Protein AF-A0A925DN51-F1 (afdb_monomer)

Structure (mmCIF, N/CA/C/O backbone):
data_AF-A0A925DN51-F1
#
_entry.id   AF-A0A925DN51-F1
#
loop_
_atom_site.group_PDB
_atom_site.id
_atom_site.type_symbol
_atom_site.label_atom_id
_atom_site.label_alt_id
_atom_site.label_comp_id
_atom_site.label_asym_id
_atom_site.label_entity_id
_atom_site.label_seq_id
_atom_site.pdbx_PDB_ins_code
_atom_site.Cartn_x
_atom_site.Cartn_y
_atom_site.Cartn_z
_atom_site.occupancy
_atom_site.B_iso_or_equiv
_atom_site.auth_seq_id
_atom_site.auth_comp_id
_atom_site.auth_asym_id
_atom_site.auth_atom_id
_atom_site.pdbx_PDB_model_num
ATOM 1 N N . MET A 1 1 ? 37.375 8.454 -38.623 1.00 50.06 1 MET A N 1
ATOM 2 C CA . MET A 1 1 ? 37.155 9.382 -37.483 1.00 50.06 1 MET A CA 1
ATOM 3 C C . MET A 1 1 ? 36.029 8.800 -36.626 1.00 50.06 1 MET A C 1
ATOM 5 O O . MET A 1 1 ? 35.072 8.313 -37.214 1.00 50.06 1 MET A O 1
ATOM 9 N N . LYS A 1 2 ? 36.146 8.724 -35.289 1.00 58.22 2 LYS A N 1
ATOM 10 C CA . LYS A 1 2 ? 35.188 7.958 -34.453 1.00 58.22 2 LYS A CA 1
ATOM 11 C C . LYS A 1 2 ? 33.840 8.681 -34.290 1.00 58.22 2 LYS A C 1
ATOM 13 O O . LYS A 1 2 ? 33.741 9.587 -33.466 1.00 58.22 2 LYS A O 1
ATOM 18 N N . PHE A 1 3 ? 32.810 8.237 -35.018 1.00 60.62 3 PHE A N 1
ATOM 19 C CA . PHE A 1 3 ? 31.430 8.753 -34.923 1.00 60.62 3 PHE A CA 1
ATOM 20 C C . PHE A 1 3 ? 30.855 8.703 -33.496 1.00 60.62 3 PHE A C 1
ATOM 22 O O . PHE A 1 3 ? 30.148 9.622 -33.089 1.00 60.62 3 PHE A O 1
ATOM 29 N N . GLU A 1 4 ? 31.233 7.693 -32.706 1.00 66.56 4 GLU A N 1
ATOM 30 C CA . GLU A 1 4 ? 30.879 7.542 -31.284 1.00 66.56 4 GLU A CA 1
ATOM 31 C C . GLU A 1 4 ? 31.119 8.833 -30.477 1.00 66.56 4 GLU A C 1
ATOM 33 O O . GLU A 1 4 ? 30.262 9.280 -29.716 1.00 66.56 4 GLU A O 1
ATOM 38 N N . LYS A 1 5 ? 32.277 9.479 -30.693 1.00 68.75 5 LYS A N 1
ATOM 39 C CA . LYS A 1 5 ? 32.679 10.700 -29.978 1.00 68.75 5 LYS A CA 1
ATOM 40 C C . LYS A 1 5 ? 31.914 11.949 -30.428 1.00 68.75 5 LYS A C 1
ATOM 42 O O . LYS A 1 5 ? 31.975 12.959 -29.736 1.00 68.75 5 LYS A O 1
ATOM 47 N N . LEU A 1 6 ? 31.212 11.889 -31.562 1.00 73.06 6 LEU A N 1
ATOM 48 C CA . LEU A 1 6 ? 30.415 12.990 -32.106 1.00 73.06 6 LEU A CA 1
ATOM 49 C C . LEU A 1 6 ? 28.938 12.889 -31.692 1.00 73.06 6 LEU A C 1
ATOM 51 O O . LEU A 1 6 ? 28.297 13.911 -31.461 1.00 73.06 6 LEU A O 1
ATOM 55 N N . TYR A 1 7 ? 28.404 11.673 -31.536 1.00 81.62 7 TYR A N 1
ATOM 56 C CA . TYR A 1 7 ? 27.005 11.474 -31.144 1.00 81.62 7 TYR A CA 1
ATOM 57 C C . TYR A 1 7 ? 26.751 11.762 -29.653 1.00 81.62 7 TYR A C 1
ATOM 59 O O . TYR A 1 7 ? 25.754 12.396 -29.318 1.00 81.62 7 TYR A O 1
ATOM 67 N N . ILE A 1 8 ? 27.677 11.396 -28.756 1.00 79.50 8 ILE A N 1
ATOM 68 C CA . ILE A 1 8 ? 27.565 11.662 -27.306 1.00 79.50 8 ILE A CA 1
ATOM 69 C C . ILE A 1 8 ? 27.294 13.153 -26.980 1.00 79.50 8 ILE A C 1
ATOM 71 O O . ILE A 1 8 ? 26.305 13.426 -26.292 1.00 79.50 8 ILE A O 1
ATOM 75 N N . PRO A 1 9 ? 28.085 14.138 -27.465 1.00 81.44 9 PRO A N 1
ATOM 76 C CA . PRO A 1 9 ? 27.790 15.551 -27.217 1.00 81.44 9 PRO A CA 1
ATOM 77 C C . PRO A 1 9 ? 26.510 16.029 -27.922 1.00 81.44 9 PRO A C 1
ATOM 79 O O . PRO A 1 9 ? 25.837 16.914 -27.398 1.00 81.44 9 PRO A O 1
ATOM 82 N N . ALA A 1 10 ? 26.125 15.430 -29.056 1.00 81.12 10 ALA A N 1
ATOM 83 C CA . ALA A 1 10 ? 24.879 15.770 -29.746 1.00 81.12 10 ALA A CA 1
ATOM 84 C C . ALA A 1 10 ? 23.630 15.361 -28.937 1.00 81.12 10 ALA A C 1
ATOM 86 O O . ALA A 1 10 ? 22.704 16.162 -28.814 1.00 81.12 10 ALA A O 1
ATOM 87 N N . ILE A 1 11 ? 23.619 14.171 -28.315 1.00 81.81 11 ILE A N 1
ATOM 88 C CA . ILE A 1 11 ? 22.548 13.763 -27.383 1.00 81.81 11 ILE A CA 1
ATOM 89 C C . ILE A 1 11 ? 22.498 14.715 -26.183 1.00 81.81 11 ILE A C 1
ATOM 91 O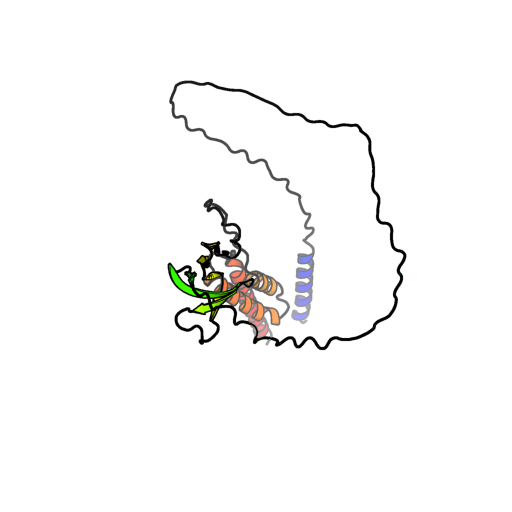 O . ILE A 1 11 ? 21.420 15.156 -25.787 1.00 81.81 11 ILE A O 1
ATOM 95 N N . LEU A 1 12 ? 23.658 15.040 -25.600 1.00 81.94 12 LEU A N 1
ATOM 96 C CA . LEU A 1 12 ? 23.739 15.909 -24.425 1.00 81.94 12 LEU A CA 1
ATOM 97 C C . LEU A 1 12 ? 23.179 17.311 -24.722 1.00 81.94 12 LEU A C 1
ATOM 99 O O . LEU A 1 12 ? 22.412 17.850 -23.925 1.00 81.94 12 LEU A O 1
ATOM 103 N N . PHE A 1 13 ? 23.501 17.865 -25.894 1.00 83.06 13 PHE A N 1
ATOM 104 C CA . PHE A 1 13 ? 22.971 19.144 -26.366 1.00 83.06 13 PHE A CA 1
ATOM 105 C C . PHE A 1 13 ? 21.459 19.085 -26.643 1.00 83.06 13 PHE A C 1
ATOM 107 O O . PHE A 1 13 ? 20.722 19.975 -26.217 1.00 83.06 13 PHE A O 1
ATOM 114 N N . LEU A 1 14 ? 20.973 18.007 -27.276 1.00 82.88 14 LEU A N 1
ATOM 115 C CA . LEU A 1 14 ? 19.541 17.774 -27.494 1.00 82.88 14 LEU A CA 1
ATOM 116 C C . LEU A 1 14 ? 18.776 17.758 -26.160 1.00 82.88 14 LEU A C 1
ATOM 118 O O . LEU A 1 14 ? 17.794 18.482 -26.002 1.00 82.88 14 LEU A O 1
ATOM 122 N N . MET A 1 15 ? 19.257 16.996 -25.174 1.00 78.44 15 MET A N 1
ATOM 123 C CA . MET A 1 15 ? 18.649 16.916 -23.842 1.00 78.44 15 MET A CA 1
ATOM 124 C C . MET A 1 15 ? 18.647 18.274 -23.128 1.00 78.44 15 MET A C 1
ATOM 126 O O . MET A 1 15 ? 17.623 18.674 -22.576 1.00 78.44 15 MET A O 1
ATOM 130 N N . LEU A 1 16 ? 19.748 19.030 -23.197 1.00 78.06 16 LEU A N 1
ATOM 131 C CA . LEU A 1 16 ? 19.834 20.368 -22.603 1.00 78.06 16 LEU A CA 1
ATOM 132 C C . LEU A 1 16 ? 18.846 21.364 -23.248 1.00 78.06 16 LEU A C 1
ATOM 134 O O . LEU A 1 16 ? 18.251 22.193 -22.552 1.00 78.06 16 LEU A O 1
ATOM 138 N N . SER A 1 17 ? 18.603 21.245 -24.559 1.00 72.81 17 SER A N 1
ATOM 139 C CA . SER A 1 17 ? 17.590 22.048 -25.257 1.00 72.81 17 SER A CA 1
ATOM 140 C C . SER A 1 17 ? 16.159 21.731 -24.793 1.00 72.81 17 SER A C 1
ATOM 142 O O . SER A 1 17 ? 15.363 22.649 -24.591 1.00 72.81 17 SER A O 1
ATOM 144 N N . LEU A 1 18 ? 15.845 20.458 -24.513 1.00 69.31 18 LEU A N 1
ATOM 145 C CA . LEU A 1 18 ? 14.524 20.037 -24.028 1.00 69.31 18 LEU A CA 1
ATOM 146 C C . LEU A 1 18 ? 14.222 20.568 -22.616 1.00 69.31 18 LEU A C 1
ATOM 148 O O . LEU A 1 18 ? 13.085 20.955 -22.341 1.00 69.31 18 LEU A O 1
ATOM 152 N N . LEU A 1 19 ? 15.232 20.675 -21.742 1.00 64.50 19 LEU A N 1
ATOM 153 C CA . LEU A 1 19 ? 15.080 21.301 -20.418 1.00 64.50 19 LEU A CA 1
ATOM 154 C C . LEU A 1 19 ? 14.713 22.796 -20.504 1.00 64.50 19 LEU A C 1
ATOM 156 O O . LEU A 1 19 ? 14.064 23.324 -19.601 1.00 64.50 19 LEU A O 1
ATOM 160 N N . SER A 1 20 ? 15.084 23.476 -21.591 1.00 70.50 20 SER A N 1
ATOM 161 C CA . SER A 1 20 ? 14.931 24.930 -21.739 1.00 70.50 20 SER A CA 1
ATOM 162 C C . SER A 1 20 ? 13.508 25.378 -22.117 1.00 70.50 20 SER A C 1
ATOM 164 O O . SER A 1 20 ? 13.196 26.564 -22.054 1.00 70.50 20 SER A O 1
ATOM 166 N N . CYS A 1 21 ? 12.607 24.452 -22.465 1.00 57.19 21 CYS A N 1
ATOM 167 C CA . CYS A 1 21 ? 11.258 24.763 -22.965 1.00 57.19 21 CYS A CA 1
ATOM 168 C C . CYS A 1 21 ? 10.206 25.054 -21.860 1.00 57.19 21 CYS A C 1
ATOM 170 O O . CYS A 1 21 ? 9.007 25.086 -22.126 1.00 57.19 21 CYS A O 1
ATOM 172 N N . SER A 1 22 ? 10.625 25.240 -20.599 1.00 66.81 22 SER A N 1
ATOM 173 C CA . SER A 1 22 ? 9.740 25.167 -19.418 1.00 66.81 22 SER A CA 1
ATOM 174 C C . SER A 1 22 ? 9.511 26.494 -18.673 1.00 66.81 22 SER A C 1
ATOM 176 O O . SER A 1 22 ? 9.548 26.538 -17.442 1.00 66.81 22 SER A O 1
ATOM 178 N N . THR A 1 23 ? 9.199 27.585 -19.379 1.00 61.72 23 THR A N 1
ATOM 179 C CA . THR A 1 23 ? 8.687 28.830 -18.763 1.00 61.72 23 THR A CA 1
ATOM 180 C C . THR A 1 23 ? 7.229 28.664 -18.304 1.00 61.72 23 THR A C 1
ATOM 182 O O . THR A 1 23 ? 6.291 29.224 -18.871 1.00 61.72 23 THR A O 1
ATOM 185 N N . PHE A 1 24 ? 7.019 27.858 -17.256 1.00 58.59 24 PHE A N 1
ATOM 186 C CA . PHE A 1 24 ? 5.697 27.451 -16.760 1.00 58.59 24 PHE A CA 1
ATOM 187 C C . PHE A 1 24 ? 4.941 28.603 -16.063 1.00 58.59 24 PHE A C 1
ATOM 189 O O . PHE A 1 24 ? 4.826 28.671 -14.837 1.00 58.59 24 PHE A O 1
ATOM 196 N N . GLN A 1 25 ? 4.410 29.539 -16.851 1.00 71.44 25 GLN A N 1
ATOM 197 C CA . GLN A 1 25 ? 3.664 30.689 -16.348 1.00 71.44 25 GLN A CA 1
ATOM 198 C C . GLN A 1 25 ? 2.305 30.247 -15.781 1.00 71.44 25 GLN A C 1
ATOM 200 O O . GLN A 1 25 ? 1.347 29.971 -16.507 1.00 71.44 25 GLN A O 1
ATOM 205 N N . LYS A 1 26 ? 2.229 30.187 -14.447 1.00 56.81 26 LYS A N 1
ATOM 206 C CA . LYS A 1 26 ? 1.080 29.717 -13.658 1.00 56.81 26 LYS A CA 1
ATOM 207 C C . LYS A 1 26 ? -0.173 30.583 -13.873 1.00 56.81 26 LYS A C 1
ATOM 209 O O . LYS A 1 26 ? -0.441 31.507 -13.106 1.00 56.81 26 LYS A O 1
ATOM 214 N N . ARG A 1 27 ? -0.975 30.266 -14.897 1.00 63.78 27 ARG A N 1
ATOM 215 C CA . ARG A 1 27 ? -2.285 30.900 -15.138 1.00 63.78 27 ARG A CA 1
ATOM 216 C C . ARG A 1 27 ? -3.228 30.629 -13.961 1.00 63.78 27 ARG A C 1
ATOM 218 O O . ARG A 1 27 ? -3.605 29.486 -13.710 1.00 63.78 27 ARG A O 1
ATOM 225 N N . ILE A 1 28 ? -3.624 31.687 -13.254 1.00 64.25 28 ILE A N 1
ATOM 226 C CA . ILE A 1 28 ? -4.602 31.615 -12.162 1.00 64.25 28 ILE A CA 1
ATOM 227 C C . ILE A 1 28 ? -6.007 31.579 -12.773 1.00 64.25 28 ILE A C 1
ATOM 229 O O . ILE A 1 28 ? -6.640 32.613 -12.982 1.00 64.25 28 ILE A O 1
ATOM 233 N N . TYR A 1 29 ? -6.495 30.377 -13.076 1.00 64.56 29 TYR A N 1
ATOM 234 C CA . TYR A 1 29 ? -7.883 30.178 -13.485 1.00 64.56 29 TYR A CA 1
ATOM 235 C C . TYR A 1 29 ? -8.816 30.456 -12.300 1.00 64.56 29 TYR A C 1
ATOM 237 O O . TYR A 1 29 ? -8.862 29.687 -11.339 1.00 64.56 29 TYR A O 1
ATOM 245 N N . ARG A 1 30 ? -9.576 31.555 -12.366 1.00 67.69 30 ARG A N 1
ATOM 246 C CA . ARG A 1 30 ? -10.738 31.758 -11.489 1.00 67.69 30 ARG A CA 1
ATOM 247 C C . ARG A 1 30 ? -11.841 30.788 -11.919 1.00 67.69 30 ARG A C 1
ATOM 249 O O . ARG A 1 30 ? -12.073 30.623 -13.115 1.00 67.69 30 ARG A O 1
ATOM 256 N N . GLY A 1 31 ? -12.495 30.137 -10.957 1.00 65.31 31 GLY A N 1
ATOM 257 C CA . GLY A 1 31 ? -13.551 29.162 -11.236 1.00 65.31 31 GLY A CA 1
ATOM 258 C C . GLY A 1 31 ? -14.718 29.793 -11.998 1.00 65.31 31 GLY A C 1
ATOM 259 O O . GLY A 1 31 ? -15.236 30.830 -11.586 1.00 65.31 31 GLY A O 1
ATOM 260 N N . GLY A 1 32 ? -15.115 29.178 -13.114 1.00 68.69 32 GLY A N 1
ATOM 261 C CA . GLY A 1 32 ? -16.277 29.612 -13.888 1.00 68.69 32 GLY A CA 1
ATOM 262 C C . GLY A 1 32 ? -17.589 29.309 -13.161 1.00 68.69 32 GLY A C 1
ATOM 263 O O . GLY A 1 32 ? -17.712 28.281 -12.496 1.00 68.69 32 GLY A O 1
ATOM 264 N N . TYR A 1 33 ? -18.577 30.192 -13.307 1.00 64.12 33 TYR A N 1
ATOM 265 C CA . TYR A 1 33 ? -19.922 29.985 -12.767 1.00 64.12 33 TYR A CA 1
ATOM 266 C C . TYR A 1 33 ? -20.610 28.793 -13.449 1.00 64.12 33 TYR A C 1
ATOM 268 O O . TYR A 1 33 ? -20.769 28.774 -14.670 1.00 64.12 33 TYR A O 1
ATOM 276 N N . TYR A 1 34 ? -21.070 27.818 -12.664 1.00 59.31 34 TYR A N 1
ATOM 277 C CA . TYR A 1 34 ? -21.862 26.696 -13.170 1.00 59.31 34 TYR A CA 1
ATOM 278 C C . TYR A 1 34 ? -23.311 27.147 -13.406 1.00 59.31 34 TYR A C 1
ATOM 280 O O . TYR A 1 34 ? -24.077 27.322 -12.459 1.00 59.31 34 TYR A O 1
ATOM 288 N N . ILE A 1 35 ? -23.706 27.313 -14.670 1.00 56.03 35 ILE A N 1
ATOM 289 C CA . ILE A 1 35 ? -25.109 27.547 -15.035 1.00 56.03 35 ILE A CA 1
ATOM 290 C C . ILE A 1 35 ? -25.829 26.194 -15.065 1.00 56.03 35 ILE A C 1
ATOM 292 O O . ILE A 1 35 ? -25.772 25.459 -16.052 1.00 56.03 35 ILE A O 1
ATOM 296 N N . SER A 1 36 ? -26.522 25.851 -13.979 1.00 53.12 36 SER A N 1
ATOM 297 C CA . SER A 1 36 ? -27.387 24.672 -13.927 1.00 53.12 36 SER A CA 1
ATOM 298 C C . SER A 1 36 ? -28.685 24.929 -14.704 1.00 53.12 36 SER A C 1
ATOM 300 O O . SER A 1 36 ? -29.650 25.499 -14.197 1.00 53.12 36 SER A O 1
ATOM 302 N N . ALA A 1 37 ? -28.714 24.494 -15.967 1.00 51.69 37 ALA A N 1
ATOM 303 C CA . ALA A 1 37 ? -29.885 24.582 -16.840 1.00 51.69 37 ALA A CA 1
ATOM 304 C C . ALA A 1 37 ? -31.029 23.670 -16.344 1.00 51.69 37 ALA A C 1
ATOM 306 O O . ALA A 1 37 ? -31.201 22.538 -16.799 1.00 51.69 37 ALA A O 1
ATOM 307 N N . ASN A 1 38 ? -31.807 24.166 -15.380 1.00 50.78 38 ASN A N 1
ATOM 308 C CA . ASN A 1 38 ? -32.888 23.442 -14.714 1.00 50.78 38 ASN A CA 1
ATOM 309 C C . ASN A 1 38 ? -34.090 23.225 -15.655 1.00 50.78 38 ASN A C 1
ATOM 311 O O . ASN A 1 38 ? -35.039 24.014 -15.682 1.00 50.78 38 ASN A O 1
ATOM 315 N N . LYS A 1 39 ? -34.042 22.137 -16.434 1.00 47.59 39 LYS A N 1
ATOM 316 C CA . LYS A 1 39 ? -35.144 21.662 -17.281 1.00 47.59 39 LYS A CA 1
ATOM 317 C C . LYS A 1 39 ? -36.294 21.125 -16.421 1.00 47.59 39 LYS A C 1
ATOM 319 O O . LYS A 1 39 ? -36.414 19.921 -16.200 1.00 47.59 39 LYS A O 1
ATOM 324 N N . LYS A 1 40 ? -37.165 22.023 -15.957 1.00 40.47 40 LYS A N 1
ATOM 325 C CA . LYS A 1 40 ? -38.423 21.653 -15.297 1.00 40.47 40 LYS A CA 1
ATOM 326 C C . LYS A 1 40 ? -39.334 20.919 -16.283 1.00 40.47 40 LYS A C 1
ATOM 328 O O . LYS A 1 40 ? -39.793 21.505 -17.259 1.00 40.47 40 LYS A O 1
ATOM 333 N N . THR A 1 41 ? -39.612 19.647 -16.008 1.00 43.34 41 THR A N 1
ATOM 334 C CA . THR A 1 41 ? -40.644 18.893 -16.734 1.00 43.34 41 THR A CA 1
ATOM 335 C C . THR A 1 41 ? -42.019 19.410 -16.320 1.00 43.34 41 THR A C 1
ATOM 337 O O . THR A 1 41 ? -42.285 19.594 -15.134 1.00 43.34 41 THR A O 1
ATOM 340 N N . THR A 1 42 ? -42.890 19.669 -17.296 1.00 39.03 42 THR A N 1
ATOM 341 C CA . THR A 1 42 ? -44.248 20.160 -17.034 1.00 39.03 42 THR A CA 1
ATOM 342 C C . THR A 1 42 ? -45.170 18.993 -16.699 1.00 39.03 42 THR A C 1
ATOM 344 O O . THR A 1 42 ? -45.604 18.274 -17.592 1.00 39.03 42 THR A O 1
ATOM 347 N N . THR A 1 43 ? -45.519 18.840 -15.424 1.00 36.41 43 THR A N 1
ATOM 348 C CA . THR A 1 43 ? -46.674 18.041 -14.990 1.00 36.41 43 THR A CA 1
ATOM 349 C C . THR A 1 43 ? -47.674 18.951 -14.294 1.00 36.41 43 THR A C 1
ATOM 351 O O . THR A 1 43 ? -47.396 19.498 -13.227 1.00 36.41 43 THR A O 1
ATOM 354 N N . VAL A 1 44 ? -48.835 19.138 -14.921 1.00 38.41 44 VAL A N 1
ATOM 355 C CA . VAL A 1 44 ? -49.912 19.987 -14.405 1.00 38.41 44 VAL A CA 1
ATOM 356 C C . VAL A 1 44 ? -50.586 19.318 -13.207 1.00 38.41 44 VAL A C 1
ATOM 358 O O . VAL A 1 44 ? -51.149 18.233 -13.317 1.00 38.41 44 VAL A O 1
ATOM 361 N N . SER A 1 45 ? -50.597 20.007 -12.070 1.00 37.00 45 SER A N 1
ATOM 362 C CA . SER A 1 45 ? -51.587 19.830 -11.003 1.00 37.00 45 SER A CA 1
ATOM 363 C C . SER A 1 45 ? -51.791 21.166 -10.286 1.00 37.00 45 SER A C 1
ATOM 365 O O . SER A 1 45 ? -50.959 22.070 -10.377 1.00 37.00 45 SER A O 1
ATOM 367 N N . ARG A 1 46 ? -52.973 21.342 -9.695 1.00 33.72 46 ARG A N 1
ATOM 368 C CA . ARG A 1 46 ? -53.592 22.648 -9.404 1.00 33.72 46 ARG A CA 1
ATOM 369 C C . ARG A 1 46 ? -53.821 22.805 -7.889 1.00 33.72 46 ARG A C 1
ATOM 371 O O . ARG A 1 46 ? -53.681 21.834 -7.162 1.00 33.72 46 ARG A O 1
ATOM 378 N N . VAL A 1 47 ? -54.287 23.993 -7.479 1.00 34.25 47 VAL A N 1
ATOM 379 C CA . VAL A 1 47 ? -54.889 24.332 -6.160 1.00 34.25 47 VAL A CA 1
ATOM 380 C C . VAL A 1 47 ? -53.935 24.895 -5.067 1.00 34.25 47 VAL A C 1
ATOM 382 O O . VAL A 1 47 ? -53.194 24.186 -4.405 1.00 34.25 47 VAL A O 1
ATOM 385 N N . THR A 1 48 ? -54.050 26.227 -4.902 1.00 34.53 48 THR A N 1
ATOM 386 C CA . THR A 1 48 ? -53.878 27.104 -3.705 1.00 34.53 48 THR A CA 1
ATOM 387 C C . THR A 1 48 ? -52.549 27.273 -2.928 1.00 34.53 48 THR A C 1
ATOM 389 O O . THR A 1 48 ? -52.056 26.382 -2.250 1.00 34.53 48 THR A O 1
ATOM 392 N N . LYS A 1 49 ? -52.099 28.543 -2.918 1.00 28.52 49 LYS A N 1
ATOM 393 C CA . LYS A 1 49 ? -51.398 29.297 -1.838 1.00 28.52 49 LYS A CA 1
ATOM 394 C C . LYS A 1 49 ? -52.396 29.678 -0.706 1.00 28.52 49 LYS A C 1
ATOM 396 O O . LYS A 1 49 ? -53.583 29.457 -0.951 1.00 28.52 49 LYS A O 1
ATOM 401 N N . PRO A 1 50 ? -52.033 30.351 0.422 1.00 41.25 50 PRO A N 1
ATOM 402 C CA . PRO A 1 50 ? -50.749 30.952 0.869 1.00 41.25 50 PRO A CA 1
ATOM 403 C C . PRO A 1 50 ? -50.214 30.266 2.162 1.00 41.25 50 PRO A C 1
ATOM 405 O O . PRO A 1 50 ? -50.549 29.106 2.355 1.00 41.25 50 PRO A O 1
ATOM 408 N N . ALA A 1 51 ? -49.359 30.797 3.056 1.00 31.09 51 ALA A N 1
ATOM 409 C CA . ALA A 1 51 ? -48.686 32.099 3.291 1.00 31.09 51 ALA A CA 1
ATOM 410 C C . ALA A 1 51 ? -47.380 31.841 4.117 1.00 31.09 51 ALA A C 1
ATOM 412 O O . ALA A 1 51 ? -47.136 30.688 4.460 1.00 31.09 51 ALA A O 1
ATOM 413 N N . ASP A 1 52 ? -46.496 32.766 4.524 1.00 31.23 52 ASP A N 1
ATOM 414 C CA . ASP A 1 52 ? -46.201 34.186 4.214 1.00 31.23 52 ASP A CA 1
ATOM 415 C C . ASP A 1 52 ? -44.680 34.428 4.551 1.00 31.23 52 ASP A C 1
ATOM 417 O O . ASP A 1 52 ? -44.026 33.528 5.070 1.00 31.23 52 ASP A O 1
ATOM 421 N N . LYS A 1 53 ? -43.955 35.458 4.069 1.00 30.06 53 LYS A N 1
ATOM 422 C CA . LYS A 1 53 ? -43.695 36.794 4.693 1.00 30.06 53 LYS A CA 1
ATOM 423 C C . LYS A 1 53 ? -43.078 36.698 6.122 1.00 30.06 53 LYS A C 1
ATOM 425 O O . LYS A 1 53 ? -43.689 36.102 6.993 1.00 30.06 53 LYS A O 1
ATOM 430 N N . LYS A 1 54 ? -41.916 37.298 6.456 1.00 27.92 54 LYS A N 1
ATOM 431 C CA . LYS A 1 54 ? -41.035 38.250 5.728 1.00 27.92 54 LYS A CA 1
ATOM 432 C C . LYS A 1 54 ? -39.610 38.369 6.355 1.00 27.92 54 LYS A C 1
ATOM 434 O O . LYS A 1 54 ? -39.394 37.931 7.473 1.00 27.92 54 LYS A O 1
ATOM 439 N N . SER A 1 55 ? -38.700 39.030 5.615 1.00 32.50 55 SER A N 1
ATOM 440 C CA . SER A 1 55 ? -37.565 39.935 5.999 1.00 32.50 55 SER A CA 1
ATOM 441 C C . SER A 1 55 ? -37.427 40.420 7.466 1.00 32.50 55 SER A C 1
ATOM 443 O O . SER A 1 55 ? -38.467 40.590 8.094 1.00 32.50 55 SER A O 1
ATOM 445 N N . LYS A 1 56 ? -36.286 40.898 8.018 1.00 30.39 56 LYS A N 1
ATOM 446 C CA . LYS A 1 56 ? -34.895 41.290 7.588 1.00 30.39 56 LYS A CA 1
ATOM 447 C C . LYS A 1 56 ? -34.070 41.513 8.912 1.00 30.39 56 LYS A C 1
ATOM 449 O O . LYS A 1 56 ? -34.718 41.706 9.932 1.00 30.39 56 LYS A O 1
ATOM 454 N N . GLU A 1 57 ? -32.747 41.306 9.066 1.00 30.52 57 GLU A N 1
ATOM 455 C CA . GLU A 1 57 ? -31.527 41.987 8.527 1.00 30.52 57 GLU A CA 1
ATOM 456 C C . GLU A 1 57 ? -31.110 43.290 9.276 1.00 30.52 57 GLU A C 1
ATOM 458 O O . GLU A 1 57 ? -31.987 44.037 9.688 1.00 30.52 57 GLU A O 1
ATOM 463 N N . VAL A 1 58 ? -29.786 43.574 9.343 1.00 29.83 58 VAL A N 1
ATOM 464 C CA . VAL A 1 58 ? -29.084 44.773 9.915 1.00 29.83 58 VAL A CA 1
ATOM 465 C C . VAL A 1 58 ? -29.035 44.801 11.470 1.00 29.83 58 VAL A C 1
ATOM 467 O O . VAL A 1 58 ? -30.060 44.534 12.082 1.00 29.83 58 VAL A O 1
ATOM 470 N N . LEU A 1 59 ? -27.945 45.016 12.245 1.00 31.16 59 LEU A N 1
ATOM 471 C CA . LEU A 1 59 ? -26.520 45.458 12.137 1.00 31.16 59 LEU A CA 1
ATOM 472 C C . LEU A 1 59 ? -26.247 46.815 12.855 1.00 31.16 59 LEU A C 1
ATOM 474 O O . LEU A 1 59 ? -27.136 47.653 12.924 1.00 31.16 59 LEU A O 1
ATOM 478 N N . GLU A 1 60 ? -25.009 46.987 13.352 1.00 35.03 60 GLU A N 1
ATOM 479 C CA . GLU A 1 60 ? -24.415 48.133 14.097 1.00 35.03 60 GLU A CA 1
ATOM 480 C C . GLU A 1 60 ? -24.862 48.264 15.578 1.00 35.03 60 GLU A C 1
ATOM 482 O O . GLU A 1 60 ? -26.042 48.125 15.875 1.00 35.03 60 GLU A O 1
ATOM 487 N N . THR A 1 61 ? -24.043 48.362 16.647 1.00 25.97 61 THR A N 1
ATOM 488 C CA . THR A 1 61 ? -22.661 48.816 17.000 1.00 25.97 61 THR A CA 1
ATOM 489 C C . THR A 1 61 ? -22.548 50.240 17.572 1.00 25.97 61 THR A C 1
ATOM 491 O O . THR A 1 61 ? -22.605 51.199 16.815 1.00 25.97 61 THR A O 1
ATOM 494 N N . GLY A 1 62 ? -22.213 50.358 18.874 1.00 26.00 62 GLY A N 1
ATOM 495 C CA . GLY A 1 62 ? -21.457 51.506 19.424 1.00 26.00 62 GLY A CA 1
ATOM 496 C C . GLY A 1 62 ? -21.944 52.170 20.734 1.00 26.00 62 GLY A C 1
ATOM 497 O O . GLY A 1 62 ? -22.770 53.062 20.656 1.00 26.00 62 GLY A O 1
ATOM 498 N N . PHE A 1 63 ? -21.311 51.814 21.875 1.00 27.30 63 PHE A N 1
ATOM 499 C CA . PHE A 1 63 ? -20.809 52.694 22.980 1.00 27.30 63 PHE A CA 1
ATOM 500 C C . PHE A 1 63 ? -21.777 53.635 23.772 1.00 27.30 63 PHE A C 1
ATOM 502 O O . PHE A 1 63 ? -22.685 54.210 23.195 1.00 27.30 63 PHE A O 1
ATOM 509 N N . THR A 1 64 ? -21.640 53.944 25.087 1.00 25.33 64 THR A N 1
ATOM 510 C CA . THR A 1 64 ? -20.821 53.501 26.275 1.00 25.33 64 THR A CA 1
ATOM 511 C C . THR A 1 64 ? -21.426 54.129 27.571 1.00 25.33 64 THR A C 1
ATOM 513 O O . THR A 1 64 ? -22.369 54.902 27.457 1.00 25.33 64 THR A O 1
ATOM 516 N N . GLU A 1 65 ? -20.973 53.937 28.826 1.00 29.27 65 GLU A N 1
ATOM 517 C CA . GLU A 1 65 ? -19.872 53.123 29.394 1.00 29.27 65 GLU A CA 1
ATOM 518 C C . GLU A 1 65 ? -20.388 51.833 30.083 1.00 29.27 65 GLU A C 1
ATOM 520 O O . GLU A 1 65 ? -20.524 50.848 29.367 1.00 29.27 65 GLU A O 1
ATOM 525 N N . ILE A 1 66 ? -20.705 51.697 31.382 1.00 30.44 66 ILE A N 1
ATOM 526 C CA . ILE A 1 66 ? -20.659 52.600 32.550 1.00 30.44 66 ILE A CA 1
ATOM 527 C C . ILE A 1 66 ? -19.917 51.907 33.710 1.00 30.44 66 ILE A C 1
ATOM 529 O O . ILE A 1 66 ? -20.219 50.763 34.032 1.00 30.44 66 ILE A O 1
ATOM 533 N N . VAL A 1 67 ? -18.965 52.632 34.315 1.00 30.08 67 VAL A N 1
ATOM 534 C CA . VAL A 1 67 ? -18.457 52.597 35.709 1.00 30.08 67 VAL A CA 1
ATOM 535 C C . VAL A 1 67 ? -18.509 51.215 36.409 1.00 30.08 67 VAL A C 1
ATOM 537 O O . VAL A 1 67 ? -19.568 50.773 36.837 1.00 30.08 67 VAL A O 1
ATOM 540 N N . LYS A 1 68 ? -17.408 50.440 36.499 1.00 26.61 68 LYS A N 1
ATOM 541 C CA . LYS A 1 68 ? -16.227 50.588 37.411 1.00 26.61 68 LYS A CA 1
ATOM 542 C C . LYS A 1 68 ? -16.596 50.508 38.913 1.00 26.61 68 LYS A C 1
ATOM 544 O O . LYS A 1 68 ? -17.614 51.037 39.320 1.00 26.61 68 LYS A O 1
ATOM 549 N N . ASN A 1 69 ? -15.828 49.942 39.853 1.00 30.23 69 ASN A N 1
ATOM 550 C CA . ASN A 1 69 ? -14.481 49.327 39.887 1.00 30.23 69 ASN A CA 1
ATOM 551 C C . ASN A 1 69 ? -14.625 47.864 40.441 1.00 30.23 69 ASN A C 1
ATOM 553 O O . ASN A 1 69 ? -15.674 47.281 40.203 1.00 30.23 69 ASN A O 1
ATOM 557 N N . LYS A 1 70 ? -13.724 47.153 41.155 1.00 26.06 70 LYS A N 1
ATOM 558 C CA . LYS A 1 70 ? -12.344 47.335 41.678 1.00 26.06 70 LYS A CA 1
ATOM 559 C C . LYS A 1 70 ? -11.712 45.946 41.964 1.00 26.06 70 LYS A C 1
ATOM 561 O O . LYS A 1 70 ? -12.443 44.980 42.149 1.00 26.06 70 LYS A O 1
ATOM 566 N N . THR A 1 71 ? -10.386 45.871 42.134 1.00 25.22 71 THR A N 1
ATOM 567 C CA . THR A 1 71 ? -9.634 44.658 42.546 1.00 25.22 71 THR A CA 1
ATOM 568 C C . THR A 1 71 ? -8.714 44.951 43.748 1.00 25.22 71 THR A C 1
ATOM 570 O O . THR A 1 71 ? -8.149 46.043 43.818 1.00 25.22 71 THR A O 1
ATOM 573 N N . SER A 1 72 ? -8.554 44.001 44.683 1.00 29.14 72 SER A N 1
ATOM 574 C CA . SER A 1 72 ? -7.450 43.877 45.677 1.00 29.14 72 SER A CA 1
ATOM 575 C C . SER A 1 72 ? -7.750 42.682 46.602 1.00 29.14 72 SER A C 1
ATOM 577 O O . SER A 1 72 ? -8.858 42.643 47.125 1.00 29.14 72 SER A O 1
ATOM 579 N N . ASN A 1 73 ? -6.925 41.640 46.746 1.00 28.27 73 ASN A N 1
ATOM 580 C CA . ASN A 1 73 ? -5.532 41.527 47.236 1.00 28.27 73 ASN A CA 1
ATOM 581 C C . ASN A 1 73 ? -5.426 41.231 48.750 1.00 28.27 73 ASN A C 1
ATOM 583 O O . ASN A 1 73 ? -6.231 41.686 49.556 1.00 28.27 73 ASN A O 1
ATOM 587 N N . PHE A 1 74 ? -4.411 40.430 49.079 1.00 29.50 74 PHE A N 1
ATOM 588 C CA . PHE A 1 74 ? -4.079 39.806 50.367 1.00 29.50 74 PHE A CA 1
ATOM 589 C C . PHE A 1 74 ? -3.309 40.754 51.316 1.00 29.50 74 PHE A C 1
ATOM 591 O O . PHE A 1 74 ? -2.546 41.587 50.825 1.00 29.50 74 PHE A O 1
ATOM 598 N N . PRO A 1 75 ? -3.446 40.600 52.647 1.00 32.12 75 PRO A N 1
ATOM 599 C CA . PRO A 1 75 ? -2.429 41.011 53.626 1.00 32.12 75 PRO A CA 1
ATOM 600 C C . PRO A 1 75 ? -1.965 39.840 54.524 1.00 32.12 75 PRO A C 1
ATOM 602 O O . PRO A 1 75 ? -2.659 38.828 54.629 1.00 32.12 75 PRO A O 1
ATOM 605 N N . GLU A 1 76 ? -0.814 39.971 55.201 1.00 28.61 76 GLU A N 1
ATOM 606 C CA . GLU A 1 76 ? -0.161 38.850 55.903 1.00 28.61 76 GLU A CA 1
ATOM 607 C C . GLU A 1 76 ? 0.229 39.091 57.384 1.00 28.61 76 GLU A C 1
ATOM 609 O O . GLU A 1 76 ? 0.657 40.179 57.754 1.00 28.61 76 GLU A O 1
ATOM 614 N N . GLN A 1 77 ? 0.170 37.995 58.162 1.00 34.12 77 GLN A N 1
ATOM 615 C CA . GLN A 1 77 ? 0.944 37.657 59.381 1.00 34.12 77 GLN A CA 1
ATOM 616 C C . GLN A 1 77 ? 0.782 38.439 60.716 1.00 34.12 77 GLN A C 1
ATOM 618 O O . GLN A 1 77 ? 0.172 39.499 60.795 1.00 34.12 77 GLN A O 1
ATOM 623 N N . VAL A 1 78 ? 1.434 37.859 61.753 1.00 30.81 78 VAL A N 1
ATOM 624 C CA . VAL A 1 78 ? 1.813 38.406 63.087 1.00 30.81 78 VAL A CA 1
ATOM 625 C C . VAL A 1 78 ? 0.706 38.345 64.177 1.00 30.81 78 VAL A C 1
ATOM 627 O O . VAL A 1 78 ? -0.429 38.703 63.901 1.00 30.81 78 VAL A O 1
ATOM 630 N N . PHE A 1 79 ? 0.900 37.892 65.439 1.00 25.50 79 PHE A N 1
ATOM 631 C CA . PHE A 1 79 ? 2.062 37.408 66.241 1.00 25.50 79 PHE A CA 1
ATOM 632 C C . PHE A 1 79 ? 1.681 36.124 67.053 1.00 25.50 79 PHE A C 1
ATOM 634 O O . PHE A 1 79 ? 0.504 35.796 67.181 1.00 25.50 79 PHE A O 1
ATOM 641 N N . ILE A 1 80 ? 2.659 35.418 67.646 1.00 40.03 80 ILE A N 1
ATOM 642 C CA . ILE A 1 80 ? 2.516 34.225 68.532 1.00 40.03 80 ILE A CA 1
ATOM 643 C C . ILE A 1 80 ? 2.835 34.578 70.012 1.00 40.03 80 ILE A C 1
ATOM 645 O O . ILE A 1 80 ? 3.551 35.547 70.259 1.00 40.03 80 ILE A O 1
ATOM 649 N N . PRO A 1 81 ? 2.422 33.773 71.012 1.00 41.94 81 PRO A N 1
ATOM 650 C CA . PRO A 1 81 ? 3.436 33.301 71.974 1.00 41.94 81 PRO A CA 1
ATOM 651 C C . PRO A 1 81 ? 3.345 31.798 72.321 1.00 41.94 81 PRO A C 1
ATOM 653 O O . PRO A 1 81 ? 2.271 31.202 72.338 1.00 41.94 81 PRO A O 1
ATOM 656 N N . VAL A 1 82 ? 4.495 31.189 72.637 1.00 41.22 82 VAL A N 1
ATOM 657 C CA . VAL A 1 82 ? 4.655 29.760 72.985 1.00 41.22 82 VAL A CA 1
ATOM 658 C C . VAL A 1 82 ? 5.205 29.627 74.403 1.00 41.22 82 VAL A C 1
ATOM 660 O O . VAL A 1 82 ? 6.290 30.143 74.666 1.00 41.22 82 VAL A O 1
ATOM 663 N N . HIS A 1 83 ? 4.555 28.855 75.284 1.00 36.84 83 HIS A N 1
ATOM 664 C CA . HIS A 1 83 ? 5.143 28.484 76.579 1.00 36.84 83 HIS A CA 1
ATOM 665 C C . HIS A 1 83 ? 4.860 27.040 77.031 1.00 36.84 83 HIS A C 1
ATOM 667 O O . HIS A 1 83 ? 3.715 26.633 77.162 1.00 36.84 83 HIS A O 1
ATOM 673 N N . LYS A 1 84 ? 5.972 26.357 77.356 1.00 30.73 84 LYS A N 1
ATOM 674 C CA . LYS A 1 84 ? 6.176 25.174 78.219 1.00 30.73 84 LYS A CA 1
ATOM 675 C C . LYS A 1 84 ? 5.347 23.900 77.982 1.00 30.73 84 LYS A C 1
ATOM 677 O O . LYS A 1 84 ? 4.134 23.860 78.123 1.00 30.73 84 LYS A O 1
ATOM 682 N N . ALA A 1 85 ? 6.084 22.805 77.791 1.00 43.31 85 ALA A N 1
ATOM 683 C CA . ALA A 1 85 ? 5.600 21.443 77.975 1.00 43.31 85 ALA A CA 1
ATOM 684 C C . ALA A 1 85 ? 5.753 20.993 79.440 1.00 43.31 85 ALA A C 1
ATOM 686 O O . ALA A 1 85 ? 6.745 21.333 80.089 1.00 43.31 85 ALA A O 1
ATOM 687 N N . SER A 1 86 ? 4.825 20.161 79.916 1.00 42.47 86 SER A N 1
ATOM 688 C CA . SER A 1 86 ? 4.983 19.348 81.127 1.00 42.47 86 SER A CA 1
ATOM 689 C C . SER A 1 86 ? 4.031 18.144 81.101 1.00 42.47 86 SER A C 1
ATOM 691 O O . SER A 1 86 ? 2.844 18.311 80.848 1.00 42.47 86 SER A O 1
ATOM 693 N N . GLU A 1 87 ? 4.582 16.971 81.423 1.00 46.00 87 GLU A N 1
ATOM 694 C CA . GLU A 1 87 ? 3.907 15.719 81.820 1.00 46.00 87 GLU A CA 1
ATOM 695 C C . GLU A 1 87 ? 3.079 14.935 80.778 1.00 46.00 87 GLU A C 1
ATOM 697 O O . GLU A 1 87 ? 2.020 15.343 80.307 1.00 46.00 87 GLU A O 1
ATOM 702 N N . LEU A 1 88 ? 3.534 13.702 80.505 1.00 51.88 88 LEU A N 1
ATOM 703 C CA . LEU A 1 88 ? 2.705 12.646 79.926 1.00 51.88 88 LEU A CA 1
ATOM 704 C C . LEU A 1 88 ? 1.964 11.902 81.050 1.00 51.88 88 LEU A C 1
ATOM 706 O O . LEU A 1 88 ? 2.614 11.187 81.818 1.00 51.88 88 LEU A O 1
ATOM 710 N N . PRO A 1 89 ? 0.623 11.883 81.080 1.00 44.19 89 PRO A N 1
ATOM 711 C CA . PRO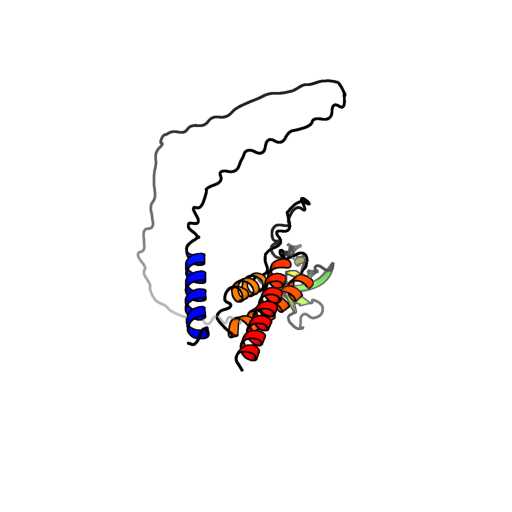 A 1 89 ? -0.076 10.736 81.628 1.00 44.19 89 PRO A CA 1
ATOM 712 C C . PRO A 1 89 ? 0.067 9.573 80.635 1.00 44.19 89 PRO A C 1
ATOM 714 O O . PRO A 1 89 ? -0.392 9.661 79.494 1.00 44.19 89 PRO A O 1
ATOM 717 N N . LEU A 1 90 ? 0.652 8.449 81.066 1.00 50.75 90 LEU A N 1
ATOM 718 C CA . LEU A 1 90 ? 0.666 7.187 80.307 1.00 50.75 90 LEU A CA 1
ATOM 719 C C . LEU A 1 90 ? -0.743 6.566 80.256 1.00 50.75 90 LEU A C 1
ATOM 721 O O . LEU A 1 90 ? -1.009 5.488 80.794 1.00 50.75 90 LEU A O 1
ATOM 725 N N . ARG A 1 91 ? -1.675 7.250 79.580 1.00 43.41 91 ARG A N 1
ATOM 726 C CA . ARG A 1 91 ? -2.990 6.711 79.246 1.00 43.41 91 ARG A CA 1
ATOM 727 C C . ARG A 1 91 ? -2.757 5.534 78.310 1.00 43.41 91 ARG A C 1
ATOM 729 O O . ARG A 1 91 ? -2.535 5.726 77.118 1.00 43.41 91 ARG A O 1
ATOM 736 N N . LYS A 1 92 ? -2.808 4.318 78.864 1.00 52.00 92 LYS A N 1
ATOM 737 C CA . LYS A 1 92 ? -2.746 3.056 78.119 1.00 52.00 92 LYS A CA 1
ATOM 738 C C . LYS A 1 92 ? -3.909 2.990 77.130 1.00 52.00 92 LYS A C 1
ATOM 740 O O . LYS A 1 92 ? -4.935 2.367 77.399 1.00 52.00 92 LYS A O 1
ATOM 745 N N . PHE A 1 93 ? -3.722 3.597 75.961 1.00 46.41 93 PHE A N 1
ATOM 746 C CA . PHE A 1 93 ? -4.420 3.207 74.753 1.00 46.41 93 PHE A CA 1
ATOM 747 C C . PHE A 1 93 ? -4.048 1.750 74.498 1.00 46.41 93 PHE A C 1
ATOM 749 O O . PHE A 1 93 ? -3.048 1.429 73.860 1.00 46.41 93 PHE A O 1
ATOM 756 N N . ARG A 1 94 ? -4.887 0.849 75.018 1.00 56.47 94 ARG A N 1
ATOM 757 C CA . ARG A 1 94 ? -5.116 -0.435 74.374 1.00 56.47 94 ARG A CA 1
ATOM 758 C C . ARG A 1 94 ? -5.571 -0.089 72.964 1.00 56.47 94 ARG A C 1
ATOM 760 O O . ARG A 1 94 ? -6.739 0.231 72.758 1.00 56.47 94 ARG A O 1
ATOM 767 N N . PHE A 1 95 ? -4.624 -0.086 72.030 1.00 50.41 95 PHE A N 1
ATOM 768 C CA . PHE A 1 95 ? -4.893 0.020 70.606 1.00 50.41 95 PHE A CA 1
ATOM 769 C C . PHE A 1 95 ? -5.569 -1.293 70.206 1.00 50.41 95 PHE A C 1
ATOM 771 O O . PHE A 1 95 ? -4.925 -2.245 69.770 1.00 50.41 95 PHE A O 1
ATOM 778 N N . GLY A 1 96 ? -6.862 -1.391 70.529 1.00 46.47 96 GLY A N 1
ATOM 779 C CA . GLY A 1 96 ? -7.670 -2.569 70.269 1.00 46.47 96 GLY A CA 1
ATOM 780 C C . GLY A 1 96 ? -7.593 -2.853 68.782 1.00 46.47 96 GLY A C 1
ATOM 781 O O . GLY A 1 96 ? -7.909 -1.958 67.997 1.00 46.47 96 GLY A O 1
ATOM 782 N N . LEU A 1 97 ? -7.107 -4.054 68.443 1.00 51.50 97 LEU A N 1
ATOM 783 C CA . LEU A 1 97 ? -6.816 -4.507 67.081 1.00 51.50 97 LEU A CA 1
ATOM 784 C C . LEU A 1 97 ? -7.830 -3.923 66.105 1.00 51.50 97 LEU A C 1
ATOM 786 O O . LEU A 1 97 ? -9.025 -4.207 66.218 1.00 51.50 97 LEU A O 1
ATOM 790 N N . GLN A 1 98 ? -7.330 -3.041 65.232 1.00 46.19 98 GLN A N 1
ATOM 791 C CA . GLN A 1 98 ? -8.133 -2.116 64.441 1.00 46.19 98 GLN A CA 1
ATOM 792 C C . GLN A 1 98 ? -9.274 -2.880 63.778 1.00 46.19 98 GLN A C 1
ATOM 794 O O . GLN A 1 98 ? -9.033 -3.733 62.925 1.00 46.19 98 GLN A O 1
ATOM 799 N N . LYS A 1 99 ? -10.498 -2.616 64.258 1.00 46.62 99 LYS A N 1
ATOM 800 C CA . LYS A 1 99 ? -11.692 -3.423 63.987 1.00 46.62 99 LYS A CA 1
ATOM 801 C C . LYS A 1 99 ? -11.786 -3.694 62.491 1.00 46.62 99 LYS A C 1
ATOM 803 O O . LYS A 1 99 ? -12.069 -2.762 61.738 1.00 46.62 99 LYS A O 1
ATOM 808 N N . GLN A 1 100 ? -11.546 -4.951 62.099 1.00 49.56 100 GLN A N 1
ATOM 809 C CA . GLN A 1 100 ? -11.639 -5.396 60.709 1.00 49.56 100 GLN A CA 1
ATOM 810 C C . GLN A 1 100 ? -12.950 -4.863 60.137 1.00 49.56 100 GLN A C 1
ATOM 812 O O . GLN A 1 100 ? -14.022 -5.110 60.702 1.00 49.56 100 GLN A O 1
ATOM 817 N N . VAL A 1 101 ? -12.845 -4.032 59.096 1.00 55.12 101 VAL A N 1
ATOM 818 C CA . VAL A 1 101 ? -13.996 -3.321 58.536 1.00 55.12 101 VAL A CA 1
ATOM 819 C C . VAL A 1 101 ? -14.915 -4.383 57.966 1.00 55.12 101 VAL A C 1
ATOM 821 O O . VAL A 1 101 ? -14.576 -4.981 56.947 1.00 55.12 101 VAL A O 1
ATOM 824 N N . ALA A 1 102 ? -16.025 -4.631 58.672 1.00 57.94 102 ALA A N 1
ATOM 825 C CA . ALA A 1 102 ? -16.892 -5.783 58.454 1.00 57.94 102 ALA A CA 1
ATOM 826 C C . ALA A 1 102 ? -17.106 -6.009 56.956 1.00 57.94 102 ALA A C 1
ATOM 828 O O . ALA A 1 102 ? -17.536 -5.082 56.263 1.00 57.94 102 ALA A O 1
ATOM 829 N N . ASP A 1 103 ? -16.764 -7.209 56.472 1.00 58.91 103 ASP A N 1
ATOM 830 C CA . ASP A 1 103 ? -16.758 -7.554 55.049 1.00 58.91 103 ASP A CA 1
ATOM 831 C C . ASP A 1 103 ? -18.181 -7.607 54.497 1.00 58.91 103 ASP A C 1
ATOM 833 O O . ASP A 1 103 ? -18.799 -8.649 54.293 1.00 58.91 103 ASP A O 1
ATOM 837 N N . SER A 1 104 ? -18.717 -6.412 54.276 1.00 73.94 104 SER A N 1
ATOM 838 C CA . SER A 1 104 ? -20.075 -6.148 53.850 1.00 73.94 104 SER A CA 1
ATOM 839 C C . SER A 1 104 ? -20.205 -6.375 52.347 1.00 73.94 104 SER A C 1
ATOM 841 O O . SER A 1 104 ? -20.555 -5.469 51.595 1.00 73.94 104 SER A O 1
ATOM 843 N N . CYS A 1 105 ? -19.957 -7.615 51.937 1.00 84.06 105 CYS A N 1
ATOM 844 C CA . CYS A 1 105 ? -20.261 -8.106 50.606 1.00 84.06 105 CYS A CA 1
ATOM 845 C C . CYS A 1 105 ? -21.757 -7.931 50.285 1.00 84.06 105 CYS A C 1
ATOM 847 O O . CYS A 1 105 ? -22.597 -7.815 51.194 1.00 84.06 105 CYS A O 1
ATOM 849 N N . GLY A 1 106 ? -22.077 -7.885 48.992 1.00 86.44 106 GLY A N 1
ATOM 850 C CA . GLY A 1 106 ? -23.422 -7.590 48.490 1.00 86.44 106 GLY A CA 1
ATOM 851 C C . GLY A 1 106 ? -23.492 -6.410 47.519 1.00 86.44 106 GLY A C 1
ATOM 852 O O . GLY A 1 106 ? -24.592 -5.924 47.259 1.00 86.44 106 GLY A O 1
ATOM 853 N N . ASP A 1 107 ? -22.358 -5.952 46.985 1.00 93.81 107 ASP A N 1
ATOM 854 C CA . ASP A 1 107 ? -22.355 -5.176 45.746 1.00 93.81 107 ASP A CA 1
ATOM 855 C C . ASP A 1 107 ? -22.611 -6.139 44.574 1.00 93.81 107 ASP A C 1
ATOM 857 O O . ASP A 1 107 ? -22.180 -7.293 44.607 1.00 93.81 107 ASP A O 1
ATOM 861 N N . ILE A 1 108 ? -23.304 -5.685 43.532 1.00 94.81 108 ILE A N 1
ATOM 862 C CA . ILE A 1 108 ? -23.564 -6.478 42.322 1.00 94.81 108 ILE A CA 1
ATOM 863 C C . ILE A 1 108 ? -22.908 -5.773 41.138 1.00 94.81 108 ILE A C 1
ATOM 865 O O . ILE A 1 108 ? -23.295 -4.661 40.773 1.00 94.81 108 ILE A O 1
ATOM 869 N N . ILE A 1 109 ? -21.908 -6.424 40.547 1.00 95.19 109 ILE A N 1
ATOM 870 C CA . ILE A 1 109 ? -21.238 -5.986 39.324 1.00 95.19 109 ILE A CA 1
ATOM 871 C C . ILE A 1 109 ? -21.968 -6.643 38.152 1.00 95.19 109 ILE A C 1
ATOM 873 O O . ILE A 1 109 ? -21.960 -7.864 38.033 1.00 95.19 109 ILE A O 1
ATOM 877 N N . ILE A 1 110 ? -22.601 -5.845 37.296 1.00 95.19 110 ILE A N 1
ATOM 878 C CA . ILE A 1 110 ? -23.278 -6.316 36.083 1.00 95.19 110 ILE A CA 1
ATOM 879 C C . ILE A 1 110 ? -22.344 -6.067 34.900 1.00 95.19 110 ILE A C 1
ATOM 881 O O . ILE A 1 110 ? -21.930 -4.927 34.658 1.00 95.19 110 ILE A O 1
ATOM 885 N N . MET A 1 111 ? -21.994 -7.122 34.171 1.00 94.50 111 MET A N 1
ATOM 886 C CA . MET A 1 111 ? -21.107 -7.072 33.008 1.00 94.50 111 MET A CA 1
ATOM 887 C C . MET A 1 111 ? -21.865 -6.780 31.702 1.00 94.50 111 MET A C 1
ATOM 889 O O . MET A 1 111 ? -23.091 -6.826 31.643 1.00 94.50 111 MET A O 1
ATOM 893 N N . GLN A 1 112 ? -21.138 -6.426 30.636 1.00 92.19 112 GLN A N 1
ATOM 894 C CA . GLN A 1 112 ? -21.730 -6.068 29.333 1.00 92.19 112 GLN A CA 1
ATOM 895 C C . GLN A 1 112 ? -22.320 -7.255 28.555 1.00 92.19 112 GLN A C 1
ATOM 897 O O . GLN A 1 112 ? -23.021 -7.035 27.571 1.00 92.19 112 GLN A O 1
ATOM 902 N N . ASP A 1 113 ? -22.058 -8.488 28.986 1.00 91.25 113 ASP A N 1
ATOM 903 C CA . ASP A 1 113 ? -22.731 -9.705 28.517 1.00 91.25 113 ASP A CA 1
ATOM 904 C C . ASP A 1 113 ? -24.033 -10.009 29.287 1.00 91.25 113 ASP A C 1
ATOM 906 O O . ASP A 1 113 ? -24.763 -10.927 28.918 1.00 91.25 113 ASP A O 1
ATOM 910 N N . GLY A 1 114 ? -24.343 -9.232 30.331 1.00 90.12 114 GLY A N 1
ATOM 911 C CA . GLY A 1 114 ? -25.489 -9.441 31.214 1.00 90.12 114 GLY A CA 1
ATOM 912 C C . GLY A 1 114 ? -25.223 -10.376 32.398 1.00 90.12 114 GLY A C 1
ATOM 913 O O . GLY A 1 114 ? -26.153 -10.641 33.156 1.00 90.12 114 GLY A O 1
ATOM 914 N N . SER A 1 115 ? -23.992 -10.865 32.594 1.00 93.12 115 SER A N 1
ATOM 915 C CA . SER A 1 115 ? -23.648 -11.655 33.781 1.00 93.12 115 SER A CA 1
ATOM 916 C C . SER A 1 115 ? -23.592 -10.779 35.042 1.00 93.12 115 SER A C 1
ATOM 918 O O . SER A 1 115 ? -23.122 -9.638 35.011 1.00 93.12 115 SER A O 1
ATOM 920 N N . GLU A 1 116 ? -24.092 -11.308 36.163 1.00 94.25 116 GLU A N 1
ATOM 921 C CA . GLU A 1 116 ? -24.086 -10.632 37.464 1.00 94.25 116 GLU A CA 1
ATOM 922 C C . GLU A 1 116 ? -23.093 -11.309 38.417 1.00 94.25 116 GLU A C 1
ATOM 924 O O . GLU A 1 116 ? -23.181 -12.507 38.682 1.00 94.25 116 GLU A O 1
ATOM 929 N N . ILE A 1 117 ? -22.157 -10.531 38.966 1.00 93.50 117 ILE A N 1
ATOM 930 C CA . ILE A 1 117 ? -21.148 -10.991 39.924 1.00 93.50 117 ILE A CA 1
ATOM 931 C C . ILE A 1 117 ? -21.396 -10.294 41.261 1.00 93.50 117 ILE A C 1
ATOM 933 O O . ILE A 1 117 ? -21.182 -9.087 41.398 1.00 93.50 117 ILE A O 1
ATOM 937 N N . THR A 1 118 ? -21.833 -11.051 42.270 1.00 94.19 118 THR A N 1
ATOM 938 C CA . THR A 1 118 ? -21.938 -10.541 43.644 1.00 94.19 118 THR A CA 1
ATOM 939 C C . THR A 1 118 ? -20.544 -10.465 44.267 1.00 94.19 118 THR A C 1
ATOM 941 O O . THR A 1 118 ? -19.833 -11.469 44.362 1.00 94.19 118 THR A O 1
ATOM 944 N N . ALA A 1 119 ? -20.138 -9.270 44.686 1.00 93.75 119 ALA A N 1
ATOM 945 C CA . ALA A 1 119 ? -18.781 -8.972 45.122 1.00 93.75 119 ALA A CA 1
ATOM 946 C C . ALA A 1 119 ? -18.739 -7.987 46.306 1.00 93.75 119 ALA A C 1
ATOM 948 O O . ALA A 1 119 ? -19.752 -7.427 46.739 1.00 93.75 119 ALA A O 1
ATOM 949 N N . LYS A 1 120 ? -17.525 -7.779 46.819 1.00 93.06 120 LYS A N 1
ATOM 950 C CA . LYS A 1 120 ? -17.117 -6.580 47.550 1.00 93.06 120 LYS A CA 1
ATOM 951 C C . LYS A 1 120 ? -16.170 -5.806 46.639 1.00 93.06 120 LYS A C 1
ATOM 953 O O . LYS A 1 120 ? -15.088 -6.305 46.309 1.00 93.06 120 LYS A O 1
ATOM 958 N N . VAL A 1 121 ? -16.568 -4.608 46.220 1.00 93.12 121 VAL A N 1
ATOM 959 C CA . VAL A 1 121 ? -15.680 -3.714 45.460 1.00 93.12 121 VAL A CA 1
ATOM 960 C C . VAL A 1 121 ? -14.661 -3.104 46.425 1.00 93.12 121 VAL A C 1
ATOM 962 O O . VAL A 1 121 ? -15.022 -2.671 47.518 1.00 93.12 121 VAL A O 1
ATOM 965 N N . LEU A 1 122 ? -13.378 -3.104 46.050 1.00 92.00 122 LEU A N 1
ATOM 966 C CA . LEU A 1 122 ? -12.303 -2.509 46.855 1.00 92.00 122 LEU A CA 1
ATOM 967 C C . LEU A 1 122 ? -11.823 -1.180 46.269 1.00 92.00 122 LEU A C 1
ATOM 969 O O . LEU A 1 122 ? -11.610 -0.229 47.013 1.00 92.00 122 LEU A O 1
ATOM 973 N N . GLU A 1 123 ? -11.668 -1.108 44.945 1.00 90.88 123 GLU A N 1
ATOM 974 C CA . GLU A 1 123 ? -11.184 0.089 44.256 1.00 90.88 123 GLU A CA 1
ATOM 975 C C . GLU A 1 123 ? -11.812 0.221 42.863 1.00 90.88 123 GLU A C 1
ATOM 977 O O . GLU A 1 123 ? -11.974 -0.761 42.134 1.00 90.88 123 GLU A O 1
ATOM 982 N N . VAL A 1 124 ? -12.127 1.457 42.474 1.00 92.88 124 VAL A N 1
ATOM 983 C CA . VAL A 1 124 ? -12.638 1.818 41.148 1.00 92.88 124 VAL A CA 1
ATOM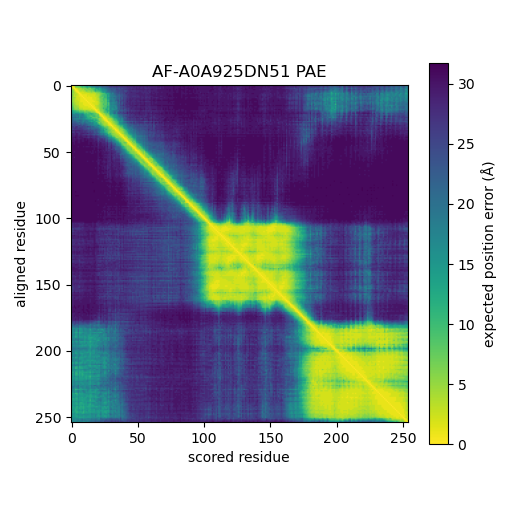 984 C C . VAL A 1 124 ? -11.650 2.793 40.505 1.00 92.88 124 VAL A C 1
ATOM 986 O O . VAL A 1 124 ? -11.812 4.010 40.564 1.00 92.88 124 VAL A O 1
ATOM 989 N N . GLY A 1 125 ? -10.595 2.242 39.901 1.00 90.69 125 GLY A N 1
ATOM 990 C CA . GLY A 1 125 ? -9.549 3.003 39.215 1.00 90.69 125 GLY A CA 1
ATOM 991 C C . GLY A 1 125 ? -10.033 3.653 37.912 1.00 90.69 125 GLY A C 1
ATOM 992 O O . GLY A 1 125 ? -11.217 3.626 37.572 1.00 90.69 125 GLY A O 1
ATOM 993 N N . THR A 1 126 ? -9.118 4.238 37.136 1.00 88.00 126 THR A N 1
ATOM 994 C CA . THR A 1 126 ? -9.460 4.925 35.872 1.00 88.00 126 THR A CA 1
ATOM 995 C C . THR A 1 126 ? -10.018 3.967 34.819 1.00 88.00 126 THR A C 1
ATOM 997 O O . THR A 1 126 ? -11.114 4.196 34.311 1.00 88.00 126 THR A O 1
ATOM 1000 N N . ASN A 1 127 ? -9.303 2.869 34.550 1.00 91.06 127 ASN A N 1
ATOM 1001 C CA . ASN A 1 127 ? -9.632 1.890 33.504 1.00 91.06 127 ASN A CA 1
ATOM 1002 C C . ASN A 1 127 ? -10.106 0.531 34.051 1.00 91.06 127 ASN A C 1
ATOM 1004 O O . ASN A 1 127 ? -10.697 -0.257 33.311 1.00 91.06 127 ASN A O 1
ATOM 1008 N N . THR A 1 128 ? -9.852 0.239 35.328 1.00 94.12 128 THR A N 1
ATOM 1009 C CA . THR A 1 128 ? -10.062 -1.070 35.971 1.00 94.12 128 THR A CA 1
ATOM 1010 C C . THR A 1 128 ? -10.817 -0.944 37.289 1.00 94.12 128 THR A C 1
ATOM 1012 O O . THR A 1 128 ? -10.717 0.069 37.976 1.00 94.12 128 THR A O 1
ATOM 1015 N N . ILE A 1 129 ? -11.547 -1.995 37.650 1.00 94.56 129 ILE A N 1
ATOM 1016 C CA . ILE A 1 129 ? -12.227 -2.177 38.935 1.00 94.56 129 ILE A CA 1
ATOM 1017 C C . ILE A 1 129 ? -11.594 -3.385 39.627 1.00 94.56 129 ILE A C 1
ATOM 1019 O O . ILE A 1 129 ? -11.449 -4.439 39.002 1.00 94.56 129 ILE A O 1
ATOM 1023 N N . SER A 1 130 ? -11.239 -3.228 40.900 1.00 94.62 130 SER A N 1
ATOM 1024 C CA . SER A 1 130 ? -10.613 -4.248 41.746 1.00 94.62 130 SER A CA 1
ATOM 1025 C C . SER A 1 130 ? -11.626 -4.735 42.785 1.00 94.62 130 SER A C 1
ATOM 1027 O O . SER A 1 130 ? -12.136 -3.937 43.577 1.00 94.62 130 SER A O 1
ATOM 1029 N N . TYR A 1 131 ? -11.938 -6.032 42.794 1.00 93.69 131 TYR A N 1
ATOM 1030 C CA . TYR A 1 131 ? -12.978 -6.612 43.649 1.00 93.69 131 TYR A CA 1
ATOM 1031 C C . TYR A 1 131 ? -12.645 -8.032 44.123 1.00 93.69 131 TYR A C 1
ATOM 1033 O O . TYR A 1 131 ? -11.789 -8.722 43.567 1.00 93.69 131 TYR A O 1
ATOM 1041 N N . LYS A 1 132 ? -13.368 -8.480 45.152 1.00 93.31 132 LYS A N 1
ATOM 1042 C CA . LYS A 1 132 ? -13.375 -9.872 45.619 1.00 93.31 132 LYS A CA 1
ATOM 1043 C C . LYS A 1 132 ? -14.785 -10.462 45.487 1.00 93.31 132 LYS A C 1
ATOM 1045 O O . LYS A 1 132 ? -15.722 -9.811 45.955 1.00 93.31 132 LYS A O 1
ATOM 1050 N N . PRO A 1 133 ? -14.977 -11.642 44.867 1.00 92.69 133 PRO A N 1
ATOM 1051 C CA . PRO A 1 133 ? -16.277 -12.317 44.837 1.00 92.69 133 PRO A CA 1
ATOM 1052 C C . PRO A 1 133 ? -16.801 -12.616 46.246 1.00 92.69 133 PRO A C 1
ATOM 1054 O O . PRO A 1 133 ? -16.017 -12.942 47.136 1.00 92.69 133 PRO A O 1
ATOM 1057 N N . CYS A 1 134 ? -18.121 -12.572 46.453 1.00 90.88 134 CYS A N 1
ATOM 1058 C CA . CYS A 1 134 ? -18.703 -12.925 47.756 1.00 90.88 134 CYS A CA 1
ATOM 1059 C C . CYS A 1 134 ? -18.582 -14.413 48.100 1.00 90.88 134 CYS A C 1
ATOM 1061 O O . CYS A 1 134 ? -18.614 -14.753 49.279 1.00 90.88 134 CYS A O 1
ATOM 1063 N N . ASN A 1 135 ? -18.413 -15.277 47.096 1.00 88.44 135 ASN A N 1
ATOM 1064 C CA . ASN A 1 135 ? -18.183 -16.709 47.289 1.00 88.44 135 ASN A CA 1
ATOM 1065 C C . ASN A 1 135 ? -16.863 -16.965 48.041 1.00 88.44 135 ASN A C 1
ATOM 1067 O O . ASN A 1 135 ? -16.811 -17.816 48.922 1.00 88.44 135 ASN A O 1
ATOM 1071 N N . ASP A 1 136 ? -15.825 -16.176 47.736 1.00 86.31 136 ASP A N 1
ATOM 1072 C CA . ASP A 1 136 ? -14.446 -16.391 48.181 1.00 86.31 136 ASP A CA 1
ATOM 1073 C C . ASP A 1 136 ? -13.808 -15.079 48.663 1.00 86.31 136 ASP A C 1
ATOM 1075 O O . ASP A 1 136 ? -12.851 -14.563 48.083 1.00 86.31 136 ASP A O 1
ATOM 1079 N N . LEU A 1 137 ? -14.308 -14.530 49.775 1.00 83.88 137 LEU A N 1
ATOM 1080 C CA . LEU A 1 137 ? -13.753 -13.312 50.389 1.00 83.88 137 LEU A CA 1
ATOM 1081 C C . LEU A 1 137 ? -12.265 -13.444 50.768 1.00 83.88 137 LEU A C 1
ATOM 1083 O O . LEU A 1 137 ? -11.518 -12.465 50.722 1.00 83.88 137 LEU A O 1
ATOM 1087 N N . ASN A 1 138 ? -11.802 -14.657 51.079 1.00 86.56 138 ASN A N 1
ATOM 1088 C CA . ASN A 1 138 ? -10.389 -14.958 51.340 1.00 86.56 138 ASN A CA 1
ATOM 1089 C C . ASN A 1 138 ? -9.575 -15.243 50.062 1.00 86.56 138 ASN A C 1
ATOM 1091 O O . ASN A 1 138 ? -8.360 -15.398 50.139 1.00 86.56 138 ASN A O 1
ATOM 1095 N N . GLY A 1 139 ? -10.222 -15.275 48.895 1.00 84.12 139 GLY A N 1
ATOM 1096 C CA . GLY A 1 139 ? -9.610 -15.548 47.599 1.00 84.12 139 GLY A CA 1
ATOM 1097 C C . GLY A 1 139 ? -8.736 -14.410 47.044 1.00 84.12 139 GLY A C 1
ATOM 1098 O O . GLY A 1 139 ? -8.541 -13.373 47.700 1.00 84.12 139 GLY A O 1
ATOM 1099 N N . PRO A 1 140 ? -8.192 -14.598 45.825 1.00 90.31 140 PRO A N 1
ATOM 1100 C CA . PRO A 1 140 ? -7.356 -13.610 45.149 1.00 90.31 140 PRO A CA 1
ATOM 1101 C C . PRO A 1 140 ? -8.136 -12.335 44.797 1.00 90.31 140 PRO A C 1
ATOM 1103 O O . PRO A 1 140 ? -9.361 -12.334 44.675 1.00 90.31 140 PRO A O 1
ATOM 1106 N N . LEU A 1 141 ? -7.408 -11.232 44.612 1.00 92.12 141 LEU A N 1
ATOM 1107 C CA . LEU A 1 141 ? -7.977 -9.988 44.099 1.00 92.12 141 LEU A CA 1
ATOM 1108 C C . LEU A 1 141 ? -8.238 -10.123 42.594 1.00 92.12 141 LEU A C 1
ATOM 1110 O O . LEU A 1 141 ? -7.308 -10.392 41.835 1.00 92.12 141 LEU A O 1
ATOM 1114 N N . ILE A 1 142 ? -9.479 -9.903 42.160 1.00 93.12 142 ILE A N 1
ATOM 1115 C CA . ILE A 1 142 ? -9.841 -9.905 40.741 1.00 93.12 142 ILE A CA 1
ATOM 1116 C C . ILE A 1 142 ? -9.864 -8.464 40.233 1.00 93.12 142 ILE A C 1
ATOM 1118 O O . ILE A 1 142 ? -10.432 -7.573 40.865 1.00 93.12 142 ILE A O 1
ATOM 1122 N N . MET A 1 143 ? -9.253 -8.240 39.071 1.00 93.50 143 MET A N 1
ATOM 1123 C CA . MET A 1 143 ? -9.303 -6.968 38.355 1.00 93.50 143 MET A CA 1
ATOM 1124 C C . MET A 1 143 ? -10.068 -7.153 37.044 1.00 93.50 143 MET A C 1
ATOM 1126 O O . MET A 1 143 ? -9.831 -8.102 36.301 1.00 93.50 143 MET A O 1
ATOM 1130 N N . THR A 1 144 ? -10.997 -6.252 36.735 1.00 93.19 144 THR A N 1
ATOM 1131 C CA . THR A 1 144 ? -11.756 -6.265 35.473 1.00 93.19 144 THR A CA 1
ATOM 1132 C C . THR A 1 144 ? -11.793 -4.864 34.875 1.00 93.19 144 THR A C 1
ATOM 1134 O O . THR A 1 144 ? -11.950 -3.875 35.588 1.00 93.19 144 THR A O 1
ATOM 1137 N N . GLY A 1 145 ? -11.621 -4.752 33.557 1.00 93.56 145 GLY A N 1
ATOM 1138 C CA . GLY A 1 145 ? -11.679 -3.463 32.868 1.00 93.56 145 GLY A CA 1
ATOM 1139 C C . GLY A 1 145 ? -13.091 -2.871 32.884 1.00 93.56 145 GLY A C 1
ATOM 1140 O O . GLY A 1 145 ? -14.057 -3.580 32.603 1.00 93.56 145 GLY A O 1
ATOM 1141 N N . LYS A 1 146 ? -13.221 -1.557 33.120 1.00 92.12 146 LYS A N 1
ATOM 1142 C CA . LYS A 1 146 ? -14.507 -0.832 33.028 1.00 92.12 146 LYS A CA 1
ATOM 1143 C C . LYS A 1 146 ? -15.188 -1.023 31.670 1.00 92.12 146 LYS A C 1
ATOM 1145 O O . LYS A 1 146 ? -16.408 -1.066 31.598 1.00 92.12 146 LYS A O 1
ATOM 1150 N N . ASN A 1 147 ? -14.405 -1.241 30.613 1.00 92.19 147 ASN A N 1
ATOM 1151 C CA . ASN A 1 147 ? -14.887 -1.544 29.262 1.00 92.19 147 ASN A CA 1
ATOM 1152 C C . ASN A 1 147 ? -15.650 -2.878 29.129 1.00 92.19 147 ASN A C 1
ATOM 1154 O O . ASN A 1 147 ? -16.279 -3.079 28.090 1.00 92.19 147 ASN A O 1
ATOM 1158 N N . ASN A 1 148 ? -15.620 -3.745 30.150 1.00 90.94 148 ASN A N 1
ATOM 1159 C CA . ASN A 1 148 ? -16.369 -5.005 30.217 1.00 90.94 148 ASN A CA 1
ATOM 1160 C C . ASN A 1 148 ? -17.518 -4.956 31.243 1.00 90.94 148 ASN A C 1
ATOM 1162 O O . ASN A 1 148 ? -18.380 -5.833 31.235 1.00 90.94 148 ASN A O 1
ATOM 1166 N N . VAL A 1 149 ? -17.547 -3.945 32.115 1.00 94.19 149 VAL A N 1
ATOM 1167 C CA . VAL A 1 149 ? -18.616 -3.731 33.100 1.00 94.19 149 VAL A CA 1
ATOM 1168 C C . VAL A 1 149 ? -19.685 -2.825 32.484 1.00 94.19 149 VAL A C 1
ATOM 1170 O O . VAL A 1 149 ? -19.378 -1.935 31.692 1.00 94.19 149 VAL A O 1
ATOM 1173 N N . PHE A 1 150 ? -20.953 -3.076 32.802 1.00 92.94 150 PHE A N 1
ATOM 1174 C CA . PHE A 1 150 ? -22.080 -2.216 32.440 1.00 92.94 150 PHE A CA 1
ATOM 1175 C C . PHE A 1 150 ? -22.464 -1.302 33.609 1.00 92.94 150 PHE A C 1
ATOM 1177 O O . PHE A 1 150 ? -22.591 -0.091 33.435 1.00 92.94 150 PHE A O 1
ATOM 1184 N N . MET A 1 151 ? -22.585 -1.852 34.821 1.00 93.12 151 MET A N 1
ATOM 1185 C CA . MET A 1 151 ? -22.787 -1.059 36.037 1.00 93.12 151 MET A CA 1
ATOM 1186 C C . MET A 1 151 ? -22.364 -1.795 37.311 1.00 93.12 151 MET A C 1
ATOM 1188 O O . MET A 1 151 ? -22.369 -3.022 37.357 1.00 93.12 151 MET A O 1
ATOM 1192 N N . ILE A 1 152 ? -22.073 -1.039 38.368 1.00 95.00 152 ILE A N 1
ATOM 1193 C CA . ILE A 1 152 ? -22.042 -1.539 39.748 1.00 95.00 152 ILE A CA 1
ATOM 1194 C C . ILE A 1 152 ? -23.297 -1.032 40.463 1.00 95.00 152 ILE A C 1
ATOM 1196 O O . ILE A 1 152 ? -23.614 0.157 40.413 1.00 95.00 152 ILE A O 1
ATOM 1200 N N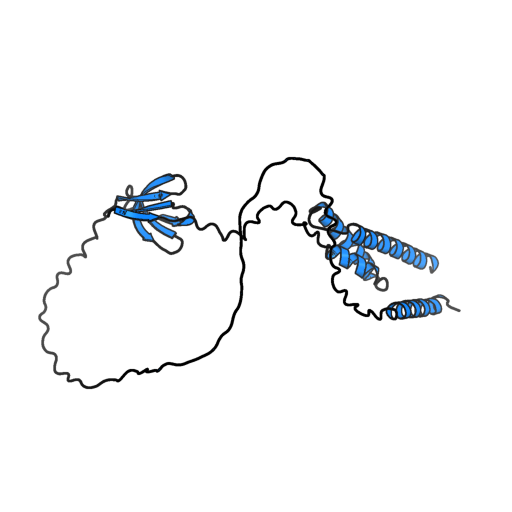 . LYS A 1 153 ? -24.005 -1.932 41.144 1.00 94.31 153 LYS A N 1
ATOM 1201 C CA . LYS A 1 153 ? -25.053 -1.632 42.126 1.00 94.31 153 LYS A CA 1
ATOM 1202 C C . LYS A 1 153 ? -24.466 -1.899 43.509 1.00 94.31 153 LYS A C 1
ATOM 1204 O O . LYS A 1 153 ? -24.348 -3.054 43.911 1.00 94.31 153 LYS A O 1
ATOM 1209 N N . TYR A 1 154 ? -24.091 -0.841 44.214 1.00 94.25 154 TYR A N 1
ATOM 1210 C CA . TYR A 1 154 ? -23.517 -0.940 45.551 1.00 94.25 154 TYR A CA 1
ATOM 1211 C C . TYR A 1 154 ? -24.588 -1.307 46.585 1.00 94.25 154 TYR A C 1
ATOM 1213 O O . TYR A 1 154 ? -25.772 -0.988 46.426 1.00 94.25 154 TYR A O 1
ATOM 1221 N N . LYS A 1 155 ? -24.179 -1.944 47.684 1.00 90.06 155 LYS A N 1
ATOM 1222 C CA . LYS A 1 155 ? -25.091 -2.408 48.747 1.00 90.06 155 LYS A CA 1
ATOM 1223 C C . LYS A 1 155 ? -25.895 -1.291 49.430 1.00 90.06 155 LYS A C 1
ATOM 1225 O O . LYS A 1 155 ? -26.995 -1.531 49.919 1.00 90.06 155 LYS A O 1
ATOM 1230 N N . ASN A 1 156 ? -25.374 -0.064 49.441 1.00 87.31 156 ASN A N 1
ATOM 1231 C CA . ASN A 1 156 ? -26.066 1.137 49.935 1.00 87.31 156 ASN A CA 1
ATOM 1232 C C . ASN A 1 156 ? -27.181 1.647 48.987 1.00 87.31 156 ASN A C 1
ATOM 1234 O O . ASN A 1 156 ? -27.827 2.646 49.291 1.00 87.31 156 ASN A O 1
ATOM 1238 N N . GLY A 1 157 ? -27.385 1.000 47.833 1.00 86.12 157 GLY A N 1
ATOM 1239 C CA . GLY A 1 157 ? -28.371 1.375 46.822 1.00 86.12 157 GLY A CA 1
ATOM 1240 C C . GLY A 1 157 ? -27.866 2.334 45.739 1.00 86.12 157 GLY A C 1
ATOM 1241 O O . GLY A 1 157 ? -28.588 2.544 44.760 1.00 86.12 157 GLY A O 1
ATOM 1242 N N . THR A 1 158 ? -26.650 2.890 45.850 1.00 91.31 158 THR A N 1
ATOM 1243 C CA . THR A 1 158 ? -26.082 3.717 44.774 1.00 91.31 158 THR A CA 1
ATOM 1244 C C . THR A 1 158 ? -25.705 2.860 43.565 1.00 91.31 158 THR A C 1
ATOM 1246 O O . THR A 1 158 ? -25.467 1.653 43.659 1.00 91.31 158 THR A O 1
ATOM 1249 N N . LYS A 1 159 ? -25.701 3.484 42.385 1.00 93.31 159 LYS A N 1
ATOM 1250 C CA . LYS A 1 159 ? -25.443 2.822 41.103 1.00 93.31 159 LYS A CA 1
ATOM 1251 C C . LYS A 1 159 ? -24.456 3.646 40.292 1.00 93.31 159 LYS A C 1
ATOM 1253 O O . LYS A 1 159 ? -24.685 4.833 40.080 1.00 93.31 159 LYS A O 1
ATOM 1258 N N . GLU A 1 160 ? -23.402 3.008 39.807 1.00 90.88 160 GLU A N 1
ATOM 1259 C CA . GLU A 1 160 ? -22.404 3.610 38.922 1.00 90.88 160 GLU A CA 1
ATOM 1260 C C . GLU A 1 160 ? -22.475 2.903 37.567 1.00 90.88 160 GLU A C 1
ATOM 1262 O O . GLU A 1 160 ? -22.312 1.687 37.493 1.00 90.88 160 GLU A O 1
ATOM 1267 N N . ILE A 1 161 ? -22.799 3.646 36.504 1.00 91.69 161 ILE A N 1
ATOM 1268 C CA . ILE A 1 161 ? -23.069 3.087 35.172 1.00 91.69 161 ILE A CA 1
ATOM 1269 C C . ILE A 1 161 ? -21.891 3.393 34.250 1.00 91.69 161 ILE A C 1
ATOM 1271 O O . ILE A 1 161 ? -21.655 4.544 33.874 1.00 91.69 161 ILE A O 1
ATOM 1275 N N . PHE A 1 162 ? -21.187 2.347 33.834 1.00 90.81 162 PHE A N 1
ATOM 1276 C CA . PHE A 1 162 ? -20.058 2.434 32.921 1.00 90.81 162 PHE A CA 1
ATOM 1277 C C . PHE A 1 162 ? -20.561 2.343 31.485 1.00 90.81 162 PHE A C 1
ATOM 1279 O O . PHE A 1 162 ? -20.656 1.274 30.882 1.00 90.81 162 PHE A O 1
ATOM 1286 N N . LYS A 1 163 ? -20.873 3.506 30.906 1.00 85.94 163 LYS A N 1
ATOM 1287 C CA . LYS A 1 163 ? -21.040 3.600 29.455 1.00 85.94 163 LYS A CA 1
ATOM 1288 C C . LYS A 1 163 ? -19.725 3.191 28.800 1.00 85.94 163 LYS A C 1
ATOM 1290 O O . LYS A 1 163 ? -18.701 3.832 29.037 1.00 85.94 163 LYS A O 1
ATOM 1295 N N . LYS A 1 164 ? -19.771 2.152 27.962 1.00 80.69 164 LYS A N 1
ATOM 1296 C CA . LYS A 1 164 ? -18.662 1.759 27.092 1.00 80.69 164 LYS A CA 1
ATOM 1297 C C . LYS A 1 164 ? -18.192 2.999 26.333 1.00 80.69 164 LYS A C 1
ATOM 1299 O O . LYS A 1 164 ? -18.941 3.538 25.519 1.00 80.69 164 LYS A O 1
ATOM 1304 N N . GLN A 1 165 ? -16.974 3.458 26.612 1.00 69.69 165 GLN A N 1
ATOM 1305 C CA . GLN A 1 165 ? -16.331 4.445 25.758 1.00 69.69 165 GLN A CA 1
ATOM 1306 C C . GLN A 1 165 ? -16.001 3.727 24.455 1.00 69.69 165 GLN A C 1
ATOM 1308 O O . GLN A 1 165 ? -15.025 2.984 24.361 1.00 69.69 165 GLN A O 1
ATOM 1313 N N . GLU A 1 166 ? -16.870 3.890 23.461 1.00 69.44 166 GLU A N 1
ATOM 1314 C CA . GLU A 1 166 ? -16.500 3.574 22.091 1.00 69.44 166 GLU A CA 1
ATOM 1315 C C . GLU A 1 166 ? -15.241 4.397 21.770 1.00 69.44 166 GLU A C 1
ATOM 1317 O O . GLU A 1 166 ? -15.233 5.599 22.066 1.00 69.44 166 GLU A O 1
ATOM 1322 N N . PRO A 1 167 ? -14.169 3.793 21.217 1.00 69.12 167 PRO A N 1
ATOM 1323 C CA . PRO A 1 167 ? -13.014 4.570 20.785 1.00 69.12 167 PRO A CA 1
ATOM 1324 C C . PRO A 1 167 ? -13.522 5.657 19.830 1.00 69.12 167 PRO A C 1
ATOM 1326 O O . PRO A 1 167 ? -14.414 5.337 19.034 1.00 69.12 167 PRO A O 1
ATOM 1329 N N . PRO A 1 168 ? -13.034 6.914 19.920 1.00 57.56 168 PRO A N 1
ATOM 1330 C CA . PRO A 1 168 ? -13.637 8.049 19.233 1.00 57.56 168 PRO A CA 1
ATOM 1331 C C . PRO A 1 168 ? -13.955 7.712 17.782 1.00 57.56 168 PRO A C 1
ATOM 1333 O O . PRO A 1 168 ? -13.049 7.537 16.968 1.00 57.56 168 PRO A O 1
ATOM 1336 N N . LYS A 1 169 ? -15.251 7.558 17.480 1.00 55.56 169 LYS A N 1
ATOM 1337 C CA . LYS A 1 169 ? -15.712 7.231 16.134 1.00 55.56 169 LYS A CA 1
ATOM 1338 C C . LYS A 1 169 ? -15.352 8.413 15.250 1.00 55.56 169 LYS A C 1
ATOM 1340 O O . LYS A 1 169 ? -16.065 9.418 15.266 1.00 55.56 169 LYS A O 1
ATOM 1345 N N . GLU A 1 170 ? -14.244 8.281 14.514 1.00 61.44 170 GLU A N 1
ATOM 1346 C CA . GLU A 1 170 ? -13.876 9.178 13.420 1.00 61.44 170 GLU A CA 1
ATOM 1347 C C . GLU A 1 170 ? -15.154 9.470 12.632 1.00 61.44 170 GLU A C 1
ATOM 1349 O O . GLU A 1 170 ? -15.852 8.514 12.273 1.00 61.44 170 GLU A O 1
ATOM 1354 N N . PRO A 1 171 ? -15.536 10.755 12.495 1.00 46.75 171 PRO A N 1
ATOM 1355 C CA . PRO A 1 171 ? -16.931 11.165 12.404 1.00 46.75 171 PRO A CA 1
ATOM 1356 C C . PRO A 1 171 ? -17.659 10.351 11.345 1.00 46.75 171 PRO A C 1
ATOM 1358 O O . PRO A 1 171 ? -17.370 10.491 10.155 1.00 46.75 171 PRO A O 1
ATOM 1361 N N . MET A 1 172 ? -18.552 9.467 11.817 1.00 44.03 172 MET A N 1
ATOM 1362 C CA . MET A 1 172 ? -19.184 8.426 11.007 1.00 44.03 172 MET A CA 1
ATOM 1363 C C . MET A 1 172 ? -19.767 9.073 9.759 1.00 44.03 172 MET A C 1
ATOM 1365 O O . MET A 1 172 ? -20.760 9.797 9.839 1.00 44.03 172 MET A O 1
ATOM 1369 N N . GLN A 1 173 ? -19.108 8.846 8.620 1.00 47.47 173 GLN A N 1
ATOM 1370 C CA . GLN A 1 173 ? -19.463 9.528 7.389 1.00 47.47 173 GLN A CA 1
ATOM 1371 C C . GLN A 1 173 ? -20.882 9.114 7.022 1.00 47.47 173 GLN A C 1
ATOM 1373 O O . GLN A 1 173 ? -21.130 7.961 6.665 1.00 47.47 173 GLN A O 1
ATOM 1378 N N . ILE A 1 174 ? -21.814 10.065 7.127 1.00 48.41 174 ILE A N 1
ATOM 1379 C CA . ILE A 1 174 ? -23.161 9.915 6.588 1.00 48.41 174 ILE A CA 1
ATOM 1380 C C . ILE A 1 174 ? -22.972 9.517 5.128 1.00 48.41 174 ILE A C 1
ATOM 1382 O O . ILE A 1 174 ? -22.336 10.255 4.371 1.00 48.41 174 ILE A O 1
ATOM 1386 N N . ILE A 1 175 ? -23.484 8.344 4.745 1.00 53.47 175 ILE A N 1
ATOM 1387 C CA . ILE A 1 175 ? -23.288 7.781 3.404 1.00 53.47 175 ILE A CA 1
ATOM 1388 C C . ILE A 1 175 ? -24.227 8.487 2.413 1.00 53.47 175 ILE A C 1
ATOM 1390 O O . ILE A 1 175 ? -25.091 7.887 1.775 1.00 53.47 175 ILE A O 1
ATOM 1394 N N . THR A 1 176 ? -24.017 9.795 2.254 1.00 50.62 176 THR A N 1
ATOM 1395 C CA . THR A 1 176 ? -24.267 10.488 0.997 1.00 50.62 176 THR A CA 1
ATOM 1396 C C . THR A 1 176 ? -23.426 9.763 -0.043 1.00 50.62 176 THR A C 1
ATOM 1398 O O . THR A 1 176 ? -22.196 9.794 0.002 1.00 50.62 176 THR A O 1
ATOM 1401 N N . ARG A 1 177 ? -24.104 9.039 -0.934 1.00 59.06 177 ARG A N 1
ATOM 1402 C CA . ARG A 1 177 ? -23.564 7.954 -1.776 1.00 59.06 177 ARG A CA 1
ATOM 1403 C C . ARG A 1 177 ? -22.651 8.423 -2.923 1.00 59.06 177 ARG A C 1
ATOM 1405 O O . ARG A 1 177 ? -22.544 7.738 -3.932 1.00 59.06 177 ARG A O 1
ATOM 1412 N N . ASP A 1 178 ? -22.038 9.592 -2.759 1.00 56.28 178 ASP A N 1
ATOM 1413 C CA . ASP A 1 178 ? -21.393 10.393 -3.801 1.00 56.28 178 ASP A CA 1
ATOM 1414 C C . ASP A 1 178 ? -20.152 11.155 -3.283 1.00 56.28 178 ASP A C 1
ATOM 1416 O O . ASP A 1 178 ? -19.736 12.164 -3.847 1.00 56.28 178 ASP A O 1
ATOM 1420 N N . GLN A 1 179 ? -19.521 10.679 -2.200 1.00 56.69 179 GLN A N 1
ATOM 1421 C CA . GLN A 1 179 ? -18.125 11.033 -1.922 1.00 56.69 179 GLN A CA 1
ATOM 1422 C C . GLN A 1 179 ? -17.238 10.339 -2.970 1.00 56.69 179 GLN A C 1
ATOM 1424 O O . GLN A 1 179 ? -17.139 9.106 -2.954 1.00 56.69 179 GLN A O 1
ATOM 1429 N N . PRO A 1 180 ? -16.591 11.072 -3.898 1.00 62.25 180 PRO A N 1
ATOM 1430 C CA . PRO A 1 180 ? -15.777 10.443 -4.922 1.00 62.25 180 PRO A CA 1
ATOM 1431 C C . PRO A 1 180 ? -14.545 9.832 -4.257 1.00 62.25 180 PRO A C 1
ATOM 1433 O O . PRO A 1 180 ? -13.698 10.552 -3.733 1.00 62.25 180 PRO A O 1
ATOM 1436 N N . VAL A 1 181 ? -14.411 8.502 -4.300 1.00 69.81 181 VAL A N 1
ATOM 1437 C CA . VAL A 1 181 ? -13.216 7.808 -3.796 1.00 69.81 181 VAL A CA 1
ATOM 1438 C C . VAL A 1 181 ? -12.010 8.263 -4.619 1.00 69.81 181 VAL A C 1
ATOM 1440 O O . VAL A 1 181 ? -11.765 7.769 -5.725 1.00 69.81 181 VAL A O 1
ATOM 1443 N N . ILE A 1 182 ? -11.277 9.250 -4.092 1.00 72.00 182 ILE A N 1
ATOM 1444 C CA . ILE A 1 182 ? -10.146 9.882 -4.770 1.00 72.00 182 ILE A CA 1
ATOM 1445 C C . ILE A 1 182 ? -9.057 8.824 -4.929 1.00 72.00 182 ILE A C 1
ATOM 1447 O O . ILE A 1 182 ? -8.344 8.485 -3.987 1.00 72.00 182 ILE A O 1
ATOM 1451 N N . ARG A 1 183 ? -8.932 8.270 -6.134 1.00 81.38 183 ARG A N 1
ATOM 1452 C CA . ARG A 1 183 ? -7.910 7.265 -6.434 1.00 81.38 183 ARG A CA 1
ATOM 1453 C C . ARG A 1 183 ? -6.558 7.959 -6.566 1.00 81.38 183 ARG A C 1
ATOM 1455 O O . ARG A 1 183 ? -6.362 8.755 -7.484 1.00 81.38 183 ARG A O 1
ATOM 1462 N N . HIS A 1 184 ? -5.648 7.662 -5.648 1.00 84.81 184 HIS A N 1
ATOM 1463 C CA . HIS A 1 184 ? -4.333 8.298 -5.572 1.00 84.81 184 HIS A CA 1
ATOM 1464 C C . HIS A 1 184 ? -3.367 7.672 -6.594 1.00 84.81 184 HIS A C 1
ATOM 1466 O O . HIS A 1 184 ? -3.565 6.542 -7.043 1.00 84.81 184 HIS A O 1
ATOM 1472 N N . TYR A 1 185 ? -2.303 8.378 -6.976 1.00 87.06 185 TYR A N 1
ATOM 1473 C CA . TYR A 1 185 ? -1.246 7.789 -7.805 1.00 87.06 185 TYR A CA 1
ATOM 1474 C C . TYR A 1 185 ? -0.280 6.957 -6.949 1.00 87.06 185 TYR A C 1
ATOM 1476 O O . TYR A 1 185 ? -0.007 7.294 -5.798 1.00 87.06 185 TYR A O 1
ATOM 1484 N N . ASN A 1 186 ? 0.241 5.861 -7.506 1.00 89.25 186 ASN A N 1
ATOM 1485 C CA . ASN A 1 186 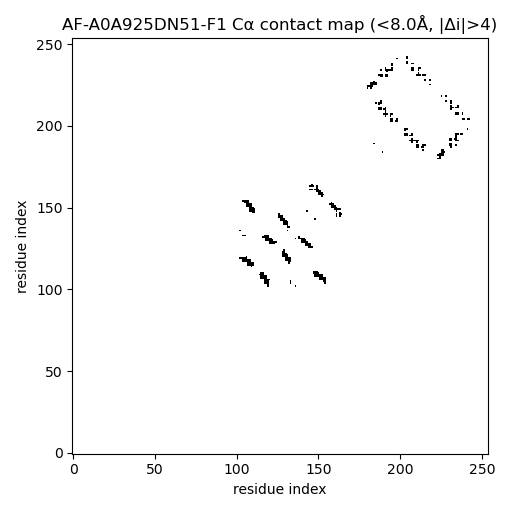? 1.245 5.036 -6.832 1.00 89.25 186 ASN A CA 1
ATOM 1486 C C . ASN A 1 186 ? 2.622 5.708 -6.888 1.00 89.25 186 ASN A C 1
ATOM 1488 O O . ASN A 1 186 ? 3.136 5.945 -7.981 1.00 89.25 186 ASN A O 1
ATOM 1492 N N . ALA A 1 187 ? 3.253 5.927 -5.730 1.00 90.25 187 ALA A N 1
ATOM 1493 C CA . ALA A 1 187 ? 4.598 6.501 -5.644 1.00 90.25 187 ALA A CA 1
ATOM 1494 C C . ALA A 1 187 ? 5.622 5.687 -6.457 1.00 90.25 187 ALA A C 1
ATOM 1496 O O . ALA A 1 187 ? 6.322 6.252 -7.288 1.00 90.25 187 ALA A O 1
ATOM 1497 N N . PHE A 1 188 ? 5.631 4.354 -6.328 1.00 92.94 188 PHE A N 1
ATOM 1498 C CA . PHE A 1 188 ? 6.501 3.468 -7.120 1.00 92.94 188 PHE A CA 1
ATOM 1499 C C . PHE A 1 188 ? 6.234 3.540 -8.638 1.00 92.94 188 PHE A C 1
ATOM 1501 O O . PHE A 1 188 ? 7.153 3.408 -9.445 1.00 92.94 188 PHE A O 1
ATOM 1508 N N . GLY A 1 189 ? 4.987 3.804 -9.045 1.00 90.56 189 GLY A N 1
ATOM 1509 C CA . GLY A 1 189 ? 4.616 4.012 -10.449 1.00 90.56 189 GLY A CA 1
ATOM 1510 C C . GLY A 1 189 ? 5.129 5.344 -11.007 1.00 90.56 189 GLY A C 1
ATOM 1511 O O . GLY A 1 189 ? 5.578 5.402 -12.145 1.00 90.56 189 GLY A O 1
ATOM 1512 N N . ILE A 1 190 ? 5.119 6.403 -10.192 1.00 90.88 190 ILE A N 1
ATOM 1513 C CA . ILE A 1 190 ? 5.737 7.695 -10.529 1.00 90.88 190 ILE A CA 1
ATOM 1514 C C . ILE A 1 190 ? 7.266 7.551 -10.580 1.00 90.88 190 ILE A C 1
ATOM 1516 O O . ILE A 1 190 ? 7.892 7.996 -11.537 1.00 90.88 190 ILE A O 1
ATOM 1520 N N . VAL A 1 191 ? 7.868 6.887 -9.586 1.00 92.06 191 VAL A N 1
ATOM 1521 C CA . VAL A 1 191 ? 9.319 6.656 -9.514 1.00 92.06 191 VAL A CA 1
ATOM 1522 C C . VAL A 1 191 ? 9.812 5.844 -10.709 1.00 92.06 191 VAL A C 1
ATOM 1524 O O . VAL A 1 191 ? 10.787 6.251 -11.325 1.00 92.06 191 VAL A O 1
ATOM 1527 N N . SER A 1 192 ? 9.136 4.757 -11.100 1.00 90.50 192 SER A N 1
ATOM 1528 C CA . SER A 1 192 ? 9.525 3.976 -12.290 1.00 90.50 192 SER A CA 1
ATOM 1529 C C . SER A 1 192 ? 9.474 4.796 -13.584 1.00 90.50 192 SER A C 1
ATOM 1531 O O . SER A 1 192 ? 10.384 4.681 -14.403 1.00 90.50 192 SER A O 1
ATOM 1533 N N . PHE A 1 193 ? 8.488 5.684 -13.746 1.00 91.69 193 PHE A N 1
ATOM 1534 C CA . PHE A 1 193 ? 8.421 6.610 -14.881 1.00 91.69 193 PHE A CA 1
ATOM 1535 C C . PHE A 1 193 ? 9.564 7.641 -14.868 1.00 91.69 193 PHE A C 1
ATOM 1537 O O . PHE A 1 193 ? 10.280 7.767 -15.857 1.00 91.69 193 PHE A O 1
ATOM 1544 N N . ILE A 1 194 ? 9.810 8.315 -13.736 1.00 90.69 194 ILE A N 1
ATOM 1545 C CA . ILE A 1 194 ? 10.918 9.281 -13.594 1.00 90.69 194 ILE A CA 1
ATOM 1546 C C . ILE A 1 194 ? 12.274 8.600 -13.834 1.00 90.69 194 ILE A C 1
ATOM 1548 O O . ILE A 1 194 ? 13.106 9.121 -14.573 1.00 90.69 194 ILE A O 1
ATOM 1552 N N . CYS A 1 195 ? 12.486 7.418 -13.253 1.00 89.62 195 CYS A N 1
ATOM 1553 C CA . CYS A 1 195 ? 13.709 6.631 -13.405 1.00 89.62 195 CYS A CA 1
ATOM 1554 C C . CYS A 1 195 ? 13.963 6.264 -14.880 1.00 89.62 195 CYS A C 1
ATOM 1556 O O . CYS A 1 195 ? 15.095 6.361 -15.344 1.00 89.62 195 CYS A O 1
ATOM 1558 N N . SER A 1 196 ? 12.898 5.967 -15.635 1.00 84.81 196 SER A N 1
ATOM 1559 C CA . SER A 1 196 ? 12.956 5.687 -17.078 1.00 84.81 196 SER A CA 1
ATOM 1560 C C . SER A 1 196 ? 13.325 6.913 -17.926 1.00 84.81 196 SER A C 1
ATOM 1562 O O . SER A 1 196 ? 13.970 6.763 -18.961 1.00 84.81 196 SER A O 1
ATOM 1564 N N . CYS A 1 197 ? 12.974 8.131 -17.492 1.00 83.62 197 CYS A N 1
ATOM 1565 C CA . CYS A 1 197 ? 13.420 9.367 -18.147 1.00 83.62 197 CYS A CA 1
ATOM 1566 C C . CYS A 1 197 ? 14.919 9.642 -17.922 1.00 83.62 197 CYS A C 1
ATOM 1568 O O . CYS A 1 197 ? 15.586 10.180 -18.804 1.00 83.62 197 CYS A O 1
ATOM 1570 N N . PHE A 1 198 ? 15.482 9.238 -16.777 1.00 82.81 198 PHE A N 1
ATOM 1571 C CA . PHE A 1 198 ? 16.921 9.331 -16.494 1.00 82.81 198 PHE A CA 1
ATOM 1572 C C . PHE A 1 198 ? 17.704 8.138 -17.084 1.00 82.81 198 PHE A C 1
ATOM 1574 O O . PHE A 1 198 ? 18.440 7.432 -16.391 1.00 82.81 198 PHE A O 1
ATOM 1581 N N . PHE A 1 199 ? 17.568 7.956 -18.403 1.00 70.31 199 PHE A N 1
ATOM 1582 C CA . PHE A 1 199 ? 18.228 6.933 -19.235 1.00 70.31 199 PHE A CA 1
ATOM 1583 C C . PHE A 1 199 ? 19.754 6.856 -19.047 1.00 70.31 199 PHE A C 1
ATOM 1585 O O . PHE A 1 199 ? 20.344 5.788 -19.155 1.00 70.31 199 PHE A O 1
ATOM 1592 N N . PHE A 1 200 ? 20.407 7.993 -18.783 1.00 69.25 200 PHE A N 1
ATOM 1593 C CA . PHE A 1 200 ? 21.869 8.134 -18.827 1.00 69.25 200 PHE A CA 1
ATOM 1594 C C . PHE A 1 200 ? 22.634 7.296 -17.782 1.00 69.25 200 PHE A C 1
ATOM 1596 O O . PHE A 1 200 ? 23.842 7.113 -17.908 1.00 69.25 200 PHE A O 1
ATOM 1603 N N . SER A 1 201 ? 21.958 6.774 -16.754 1.00 80.88 201 SER A N 1
ATOM 1604 C CA . SER A 1 201 ? 22.569 5.881 -15.766 1.00 80.88 201 SER A CA 1
ATOM 1605 C C . SER A 1 201 ? 22.165 4.433 -16.019 1.00 80.88 201 SER A C 1
ATOM 1607 O O . SER A 1 201 ? 21.005 4.080 -15.852 1.00 80.88 201 SER A O 1
ATOM 1609 N N . TYR A 1 202 ? 23.132 3.555 -16.294 1.00 82.69 202 TYR A N 1
ATOM 1610 C CA . TYR A 1 202 ? 22.914 2.103 -16.401 1.00 82.69 2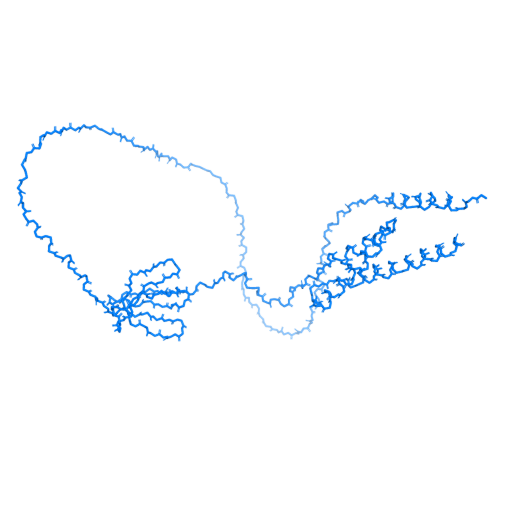02 TYR A CA 1
ATOM 1611 C C . TYR A 1 202 ? 22.208 1.493 -15.172 1.00 82.69 202 TYR A C 1
ATOM 1613 O O . TYR A 1 202 ? 21.552 0.459 -15.278 1.00 82.69 202 TYR A O 1
ATOM 1621 N N . VAL A 1 203 ? 22.305 2.147 -14.009 1.00 88.19 203 VAL A N 1
ATOM 1622 C CA . VAL A 1 203 ? 21.661 1.732 -12.753 1.00 88.19 203 VAL A CA 1
ATOM 1623 C C . VAL A 1 203 ? 20.150 2.032 -12.746 1.00 88.19 203 VAL A C 1
ATOM 1625 O O . VAL A 1 203 ? 19.400 1.361 -12.036 1.00 88.19 203 VAL A O 1
ATOM 1628 N N . SER A 1 204 ? 19.663 2.996 -13.541 1.00 89.19 204 SER A N 1
ATOM 1629 C CA . SER A 1 204 ? 18.235 3.354 -13.583 1.00 89.19 204 SER A CA 1
ATOM 1630 C C . SER A 1 204 ? 17.377 2.289 -14.276 1.00 89.19 204 SER A C 1
ATOM 1632 O O . SER A 1 204 ? 16.245 2.054 -13.859 1.00 89.19 204 SER A O 1
ATOM 1634 N N . ILE A 1 205 ? 17.932 1.578 -15.262 1.00 89.62 205 ILE A N 1
ATOM 1635 C CA . ILE A 1 205 ? 17.245 0.532 -16.038 1.00 89.62 205 ILE A CA 1
ATOM 1636 C C . ILE A 1 205 ? 16.670 -0.583 -15.131 1.00 89.62 205 ILE A C 1
ATOM 1638 O O . ILE A 1 205 ? 15.442 -0.752 -15.117 1.00 89.62 205 ILE A O 1
ATOM 1642 N N . PRO A 1 206 ? 17.473 -1.316 -14.321 1.00 91.62 206 PRO A N 1
ATOM 1643 C CA . PRO A 1 206 ? 16.943 -2.359 -13.439 1.00 91.62 206 PRO A CA 1
ATOM 1644 C C . PRO A 1 206 ? 16.044 -1.797 -12.328 1.00 91.62 206 PRO A C 1
ATOM 1646 O O . PRO A 1 206 ? 15.021 -2.405 -12.009 1.00 91.62 206 PRO A O 1
ATOM 1649 N N . LEU A 1 207 ? 16.362 -0.620 -11.771 1.00 91.44 207 LEU A N 1
ATOM 1650 C CA . LEU A 1 207 ? 15.537 0.024 -10.739 1.00 91.44 207 LEU A CA 1
ATOM 1651 C C . LEU A 1 207 ? 14.139 0.388 -11.264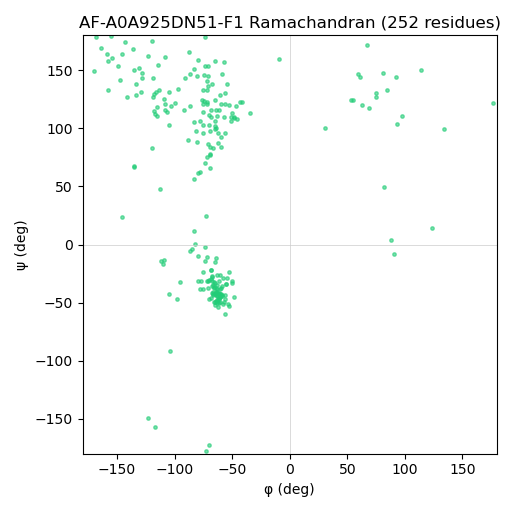 1.00 91.44 207 LEU A C 1
ATOM 1653 O O . LEU A 1 207 ? 13.139 0.121 -10.594 1.00 91.44 207 LEU A O 1
ATOM 1657 N N . GLY A 1 208 ? 14.050 0.948 -12.474 1.00 91.75 208 GLY A N 1
ATOM 1658 C CA . GLY A 1 208 ? 12.788 1.297 -13.126 1.00 91.75 208 GLY A CA 1
ATOM 1659 C C . GLY A 1 208 ? 11.890 0.078 -13.350 1.00 91.75 208 GLY A C 1
ATOM 1660 O O . GLY A 1 208 ? 10.695 0.134 -13.049 1.00 91.75 208 GLY A O 1
ATOM 1661 N N . ILE A 1 209 ? 12.474 -1.045 -13.785 1.00 93.88 209 ILE A N 1
ATOM 1662 C CA . ILE A 1 209 ? 11.761 -2.319 -13.970 1.00 93.88 209 ILE A CA 1
ATOM 1663 C C . ILE A 1 209 ? 11.256 -2.858 -12.621 1.00 93.88 209 ILE A C 1
ATOM 1665 O O . ILE A 1 209 ? 10.067 -3.156 -12.490 1.00 93.88 209 ILE A O 1
ATOM 1669 N N . VAL A 1 210 ? 12.115 -2.919 -11.595 1.00 95.38 210 VAL A N 1
ATOM 1670 C CA . VAL A 1 210 ? 11.752 -3.424 -10.256 1.00 95.38 210 VAL A CA 1
ATOM 1671 C C . VAL A 1 210 ? 10.627 -2.597 -9.622 1.00 95.38 210 VAL A C 1
ATOM 1673 O O . VAL A 1 210 ? 9.614 -3.161 -9.201 1.00 95.38 210 VAL A O 1
ATOM 1676 N N . PHE A 1 211 ? 10.737 -1.263 -9.600 1.00 94.88 211 PHE A N 1
ATOM 1677 C CA . PHE A 1 211 ? 9.679 -0.408 -9.044 1.00 94.88 211 PHE A CA 1
ATOM 1678 C C . PHE A 1 211 ? 8.388 -0.435 -9.876 1.00 94.88 211 PHE A C 1
ATOM 1680 O O . PHE A 1 211 ? 7.294 -0.352 -9.308 1.00 94.88 211 PHE A O 1
ATOM 1687 N N . GLY A 1 212 ? 8.490 -0.614 -11.196 1.00 94.56 212 GLY A N 1
ATOM 1688 C CA . GLY A 1 212 ? 7.337 -0.821 -12.069 1.00 94.56 212 GLY A CA 1
ATOM 1689 C C . GLY A 1 212 ? 6.562 -2.089 -11.701 1.00 94.56 212 GLY A C 1
ATOM 1690 O O . GLY A 1 212 ? 5.350 -2.029 -11.479 1.00 94.56 212 GLY A O 1
ATOM 1691 N N . ILE A 1 213 ? 7.259 -3.223 -11.559 1.00 95.06 213 ILE A N 1
ATOM 1692 C CA . ILE A 1 213 ? 6.666 -4.519 -11.184 1.00 95.06 213 ILE A CA 1
ATOM 1693 C C . ILE A 1 213 ? 6.009 -4.439 -9.798 1.00 95.06 213 ILE A C 1
ATOM 1695 O O . ILE A 1 213 ? 4.847 -4.824 -9.647 1.00 95.06 213 ILE A O 1
ATOM 1699 N N . ILE A 1 214 ? 6.697 -3.863 -8.803 1.00 94.75 214 ILE A N 1
ATOM 1700 C CA . ILE A 1 214 ? 6.141 -3.629 -7.457 1.00 94.75 214 ILE A CA 1
ATOM 1701 C C . ILE A 1 214 ? 4.852 -2.797 -7.542 1.00 94.75 214 ILE A C 1
ATOM 1703 O O . ILE A 1 214 ? 3.845 -3.141 -6.914 1.00 94.75 214 ILE A O 1
ATOM 1707 N N . SER A 1 215 ? 4.838 -1.741 -8.363 1.00 93.19 215 SER A N 1
ATOM 1708 C CA . SER A 1 215 ? 3.641 -0.921 -8.552 1.00 93.19 215 SER A CA 1
ATOM 1709 C C . SER A 1 215 ? 2.490 -1.703 -9.195 1.00 93.19 215 SER A C 1
ATOM 1711 O O . SER A 1 215 ? 1.352 -1.545 -8.752 1.00 93.19 215 SER A O 1
ATOM 1713 N N . LEU A 1 216 ? 2.747 -2.563 -10.188 1.00 93.38 216 LEU A N 1
ATOM 1714 C CA . LEU A 1 216 ? 1.716 -3.397 -10.820 1.00 93.38 216 LEU A CA 1
ATOM 1715 C C . LEU A 1 216 ? 1.110 -4.419 -9.846 1.00 93.38 216 LEU A C 1
ATOM 1717 O O . LEU A 1 216 ? -0.115 -4.549 -9.785 1.00 93.38 216 LEU A O 1
ATOM 1721 N N . ILE A 1 217 ? 1.934 -5.070 -9.018 1.00 93.19 217 ILE A N 1
ATOM 1722 C CA . ILE A 1 217 ? 1.470 -5.962 -7.941 1.00 93.19 217 ILE A CA 1
ATOM 1723 C C . ILE A 1 217 ? 0.570 -5.187 -6.963 1.00 93.19 217 ILE A C 1
ATOM 1725 O O . ILE A 1 217 ? -0.508 -5.656 -6.587 1.00 93.19 217 ILE A O 1
ATOM 1729 N N . GLN A 1 218 ? 0.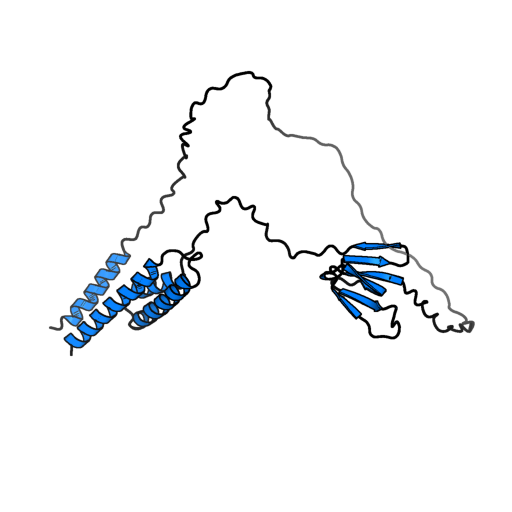961 -3.964 -6.595 1.00 90.12 218 GLN A N 1
ATOM 1730 C CA . GLN A 1 218 ? 0.186 -3.092 -5.710 1.00 90.12 218 GLN A CA 1
ATOM 1731 C C . GLN A 1 218 ? -1.134 -2.604 -6.344 1.00 90.12 218 GLN A C 1
ATOM 1733 O O . GLN A 1 218 ? -2.151 -2.526 -5.652 1.00 90.12 218 GLN A O 1
ATOM 1738 N N . PHE A 1 219 ? -1.156 -2.341 -7.657 1.00 89.69 219 PHE A N 1
ATOM 1739 C CA . PHE A 1 219 ? -2.377 -2.054 -8.423 1.00 89.69 219 PHE A CA 1
ATOM 1740 C C . PHE A 1 219 ? -3.343 -3.244 -8.480 1.00 89.69 219 PHE A C 1
ATOM 1742 O O . PHE A 1 219 ? -4.554 -3.023 -8.525 1.00 89.69 219 PHE A O 1
ATOM 1749 N N . ASN A 1 220 ? -2.836 -4.482 -8.494 1.00 90.75 220 ASN A N 1
ATOM 1750 C CA . ASN A 1 220 ? -3.677 -5.680 -8.471 1.00 90.75 220 ASN A CA 1
ATOM 1751 C C . ASN A 1 220 ? -4.212 -5.977 -7.059 1.00 90.75 220 ASN A C 1
ATOM 1753 O O . ASN A 1 220 ? -5.374 -6.336 -6.908 1.00 90.75 220 ASN A O 1
ATOM 1757 N N . LYS A 1 221 ? -3.393 -5.763 -6.017 1.00 91.88 221 LYS A N 1
ATOM 1758 C CA . LYS A 1 221 ? -3.789 -5.974 -4.614 1.00 91.88 221 LYS A CA 1
ATOM 1759 C C . LYS A 1 221 ? -4.809 -4.939 -4.104 1.00 91.88 221 LYS A C 1
ATOM 1761 O O . LYS A 1 221 ? -5.630 -5.275 -3.259 1.00 91.88 221 LYS A O 1
ATOM 1766 N N . TYR A 1 222 ? -4.786 -3.700 -4.612 1.00 87.94 222 TYR A N 1
ATOM 1767 C CA . TYR A 1 222 ? -5.680 -2.617 -4.162 1.00 87.94 222 TYR A CA 1
ATOM 1768 C C . TYR A 1 222 ? -6.286 -1.808 -5.336 1.00 87.94 222 TYR A C 1
ATOM 1770 O O . TYR A 1 222 ? -5.983 -0.620 -5.499 1.00 87.94 222 TYR A O 1
ATOM 1778 N N . PRO A 1 223 ? -7.164 -2.407 -6.165 1.00 84.38 223 PRO A N 1
ATOM 1779 C CA . PRO A 1 223 ? -7.641 -1.805 -7.419 1.00 84.38 223 PRO A CA 1
ATOM 1780 C C . PRO A 1 223 ? -8.539 -0.566 -7.239 1.00 84.38 223 PRO A C 1
ATOM 1782 O O . PRO A 1 223 ? -8.658 0.252 -8.155 1.00 84.38 223 PRO A O 1
ATOM 1785 N N . SER A 1 224 ? -9.162 -0.400 -6.069 1.00 85.81 224 SER A N 1
ATOM 1786 C CA . SER A 1 224 ? -9.965 0.778 -5.708 1.00 85.81 224 SER A CA 1
ATOM 1787 C C . SER A 1 224 ? -9.115 1.979 -5.279 1.00 85.81 224 SER A C 1
ATOM 1789 O O . SER A 1 224 ? -9.508 3.117 -5.519 1.00 85.81 224 SER A O 1
ATOM 1791 N N . LYS A 1 225 ? -7.944 1.739 -4.675 1.00 88.00 225 LYS A N 1
ATOM 1792 C CA . LYS A 1 225 ? -7.105 2.767 -4.039 1.00 88.00 225 LYS A CA 1
ATOM 1793 C C . LYS A 1 225 ? -6.324 3.617 -5.045 1.00 88.00 225 LYS A C 1
ATOM 1795 O O . LYS A 1 225 ? -6.073 4.795 -4.787 1.00 88.00 225 LYS A O 1
ATOM 1800 N N . TYR A 1 226 ? -5.947 3.031 -6.183 1.00 87.75 226 TYR A N 1
ATOM 1801 C CA . TYR A 1 226 ? -4.933 3.598 -7.073 1.00 87.75 226 TYR A CA 1
ATOM 1802 C C . TYR A 1 226 ? -5.442 3.942 -8.484 1.00 87.75 226 TYR A C 1
ATOM 1804 O O . TYR A 1 226 ? -6.255 3.223 -9.069 1.00 87.75 226 TYR A O 1
ATOM 1812 N N . LYS A 1 227 ? -4.933 5.041 -9.059 1.00 84.88 227 LYS A N 1
ATOM 1813 C CA . LYS A 1 227 ? -5.214 5.511 -10.431 1.00 84.88 227 LYS A CA 1
ATOM 1814 C C . LYS A 1 227 ? -3.961 5.453 -11.306 1.00 84.88 227 LYS A C 1
ATOM 1816 O O . LYS A 1 227 ? -2.848 5.571 -10.807 1.00 84.88 227 LYS A O 1
ATOM 1821 N N . GLY A 1 228 ? -4.152 5.328 -12.621 1.00 87.81 228 GLY A N 1
ATOM 1822 C CA . GLY A 1 228 ? -3.070 5.472 -13.601 1.00 87.81 228 GLY A CA 1
ATOM 1823 C C . GLY A 1 228 ? -2.201 4.226 -13.793 1.00 87.81 228 GLY A C 1
ATOM 1824 O O . GLY A 1 228 ? -0.981 4.348 -13.797 1.00 87.81 228 GLY A O 1
ATOM 1825 N N . LYS A 1 229 ? -2.813 3.046 -14.004 1.00 88.31 229 LYS A N 1
ATOM 1826 C CA . LYS A 1 229 ? -2.095 1.793 -14.341 1.00 88.31 229 LYS A CA 1
ATOM 1827 C C . LYS A 1 229 ? -1.092 1.959 -15.495 1.00 88.31 229 LYS A C 1
ATOM 1829 O O . LYS A 1 229 ? -0.060 1.306 -15.488 1.00 88.31 229 LYS A O 1
ATOM 1834 N N . TRP A 1 230 ? -1.373 2.859 -16.440 1.00 90.81 230 TRP A N 1
ATOM 1835 C CA . TRP A 1 230 ? -0.485 3.206 -17.552 1.00 90.81 230 TRP A CA 1
ATOM 1836 C C . TRP A 1 230 ? 0.919 3.657 -17.119 1.00 90.81 230 TRP A C 1
ATOM 1838 O O . TRP A 1 230 ? 1.871 3.352 -17.821 1.00 90.81 230 TRP A O 1
ATOM 1848 N N . MET A 1 231 ? 1.080 4.338 -15.977 1.00 90.88 231 MET A N 1
ATOM 1849 C CA . MET A 1 231 ? 2.364 4.945 -15.589 1.00 90.88 231 MET A CA 1
ATOM 1850 C C . MET A 1 231 ? 3.499 3.914 -15.384 1.00 90.88 231 MET A C 1
ATOM 1852 O O . MET A 1 231 ? 4.514 4.032 -16.072 1.00 90.88 231 MET A O 1
ATOM 1856 N N . PRO A 1 232 ? 3.350 2.863 -14.544 1.00 94.12 232 PRO A N 1
ATOM 1857 C CA . PRO A 1 232 ? 4.358 1.803 -14.460 1.00 94.12 232 PRO A CA 1
ATOM 1858 C C . PRO A 1 232 ? 4.454 0.951 -15.736 1.00 94.12 232 PRO A C 1
ATOM 1860 O O . PRO A 1 232 ? 5.528 0.434 -16.017 1.00 94.12 232 PRO A O 1
ATOM 1863 N N . ILE A 1 233 ? 3.377 0.818 -16.527 1.00 93.56 233 ILE A N 1
ATOM 1864 C CA . ILE A 1 233 ? 3.429 0.103 -17.817 1.00 93.56 233 ILE A CA 1
ATOM 1865 C C . ILE A 1 233 ? 4.366 0.839 -18.782 1.00 93.56 233 ILE A C 1
ATOM 1867 O O . ILE A 1 233 ? 5.267 0.218 -19.337 1.00 93.56 233 ILE A O 1
ATOM 1871 N N . PHE A 1 234 ? 4.210 2.160 -18.931 1.00 94.19 234 PHE A N 1
ATOM 1872 C CA . PHE A 1 234 ? 5.113 2.984 -19.735 1.00 94.19 234 PHE A CA 1
ATOM 1873 C C . PHE A 1 234 ? 6.552 2.927 -19.216 1.00 94.19 234 PHE A C 1
ATOM 1875 O O . PHE A 1 234 ? 7.456 2.765 -20.027 1.00 94.19 234 PHE A O 1
ATOM 1882 N N . GLY A 1 235 ? 6.772 2.988 -17.897 1.00 92.44 235 GLY A N 1
ATOM 1883 C CA . GLY A 1 235 ? 8.114 2.850 -17.316 1.00 92.44 235 GLY A CA 1
ATOM 1884 C C . GLY A 1 235 ? 8.792 1.523 -17.684 1.00 92.44 235 GLY A C 1
ATOM 1885 O O . GLY A 1 235 ? 9.899 1.519 -18.213 1.00 92.44 235 GLY A O 1
ATOM 1886 N N . ILE A 1 236 ? 8.109 0.389 -17.484 1.00 95.00 236 ILE A N 1
ATOM 1887 C CA . ILE A 1 236 ? 8.652 -0.938 -17.825 1.00 95.00 236 ILE A CA 1
ATOM 1888 C C . ILE A 1 236 ? 8.899 -1.064 -19.335 1.00 95.00 236 ILE A C 1
ATOM 1890 O O . ILE A 1 236 ? 9.989 -1.458 -19.740 1.00 95.00 236 ILE A O 1
ATOM 1894 N N . VAL A 1 237 ? 7.911 -0.724 -20.171 1.00 95.56 237 VAL A N 1
ATOM 1895 C CA . VAL A 1 237 ? 8.014 -0.873 -21.634 1.00 95.56 237 VAL A CA 1
ATOM 1896 C C . VAL A 1 237 ? 9.118 0.018 -22.201 1.00 95.56 237 VAL A C 1
ATOM 1898 O O . VAL A 1 237 ? 9.924 -0.454 -23.000 1.00 95.56 237 VAL A O 1
ATOM 1901 N N . PHE A 1 238 ? 9.208 1.274 -21.754 1.00 92.50 238 PHE A N 1
ATOM 1902 C CA . PHE A 1 238 ? 10.279 2.177 -22.166 1.00 92.50 238 PHE A CA 1
ATOM 1903 C C . PHE A 1 238 ? 11.642 1.644 -21.713 1.00 92.50 238 PHE A C 1
ATOM 1905 O O . PHE A 1 238 ? 12.526 1.513 -22.550 1.00 92.50 238 PHE A O 1
ATOM 1912 N N . SER A 1 239 ? 11.792 1.236 -20.445 1.00 92.31 239 SER A N 1
ATOM 1913 C CA . SER A 1 239 ? 13.043 0.670 -19.909 1.00 92.31 239 SER A CA 1
ATOM 1914 C C . SER A 1 239 ? 13.515 -0.591 -20.658 1.00 92.31 239 SER A C 1
ATOM 1916 O O . SER A 1 239 ? 14.711 -0.760 -20.894 1.00 92.31 239 SER A O 1
ATOM 1918 N N . ILE A 1 240 ? 12.594 -1.447 -21.121 1.00 93.81 240 ILE A N 1
ATOM 1919 C CA . ILE A 1 240 ? 12.930 -2.624 -21.942 1.00 93.81 240 ILE A CA 1
ATOM 1920 C C . ILE A 1 240 ? 13.398 -2.217 -23.349 1.00 93.81 240 ILE A C 1
ATOM 1922 O O . ILE A 1 240 ? 14.428 -2.709 -23.803 1.00 93.81 240 ILE A O 1
ATOM 1926 N N . ILE A 1 241 ? 12.693 -1.305 -24.031 1.00 93.88 241 ILE A N 1
ATOM 1927 C CA . ILE A 1 241 ? 13.112 -0.790 -25.352 1.00 93.88 241 ILE A CA 1
ATOM 1928 C C . ILE A 1 241 ? 14.496 -0.132 -25.249 1.00 93.88 241 ILE A C 1
ATOM 1930 O O . ILE A 1 241 ? 15.382 -0.396 -26.059 1.00 93.88 241 ILE A O 1
ATOM 1934 N N . VAL A 1 242 ? 14.691 0.669 -24.201 1.00 90.69 242 VAL A N 1
ATOM 1935 C CA . VAL A 1 242 ? 15.954 1.299 -23.804 1.00 90.69 242 VAL A CA 1
ATOM 1936 C C . VAL A 1 242 ? 17.078 0.272 -23.660 1.00 90.69 242 VAL A C 1
ATOM 1938 O O . VAL A 1 242 ? 18.126 0.435 -24.283 1.00 90.69 242 VAL A O 1
ATOM 1941 N N . ALA A 1 243 ? 16.855 -0.805 -22.902 1.00 91.31 243 ALA A N 1
ATOM 1942 C CA . ALA A 1 243 ? 17.846 -1.860 -22.709 1.00 91.31 243 ALA A CA 1
ATOM 1943 C C . ALA A 1 243 ? 18.183 -2.593 -24.019 1.00 91.31 243 ALA A C 1
ATOM 1945 O O . ALA A 1 243 ? 19.355 -2.840 -24.291 1.00 91.31 243 ALA A O 1
ATOM 1946 N N . LEU A 1 244 ? 17.182 -2.895 -24.855 1.00 93.19 244 LEU A N 1
ATOM 1947 C CA . LEU A 1 244 ? 17.380 -3.567 -26.144 1.00 93.19 244 LEU A CA 1
ATOM 1948 C C . LEU A 1 244 ? 18.196 -2.718 -27.128 1.00 93.19 244 LEU A C 1
ATOM 1950 O O . LEU A 1 244 ? 19.103 -3.245 -27.768 1.00 93.19 244 LEU A O 1
ATOM 1954 N N . VAL A 1 245 ? 17.931 -1.409 -27.215 1.00 90.94 245 VAL A N 1
ATOM 1955 C CA . VAL A 1 245 ? 18.735 -0.484 -28.035 1.00 90.94 245 VAL A CA 1
ATOM 1956 C C . VAL A 1 245 ? 20.175 -0.411 -27.523 1.00 90.94 245 VAL A C 1
ATOM 1958 O O . VAL A 1 245 ? 21.106 -0.424 -28.323 1.00 90.94 245 VAL A O 1
ATOM 1961 N N . LEU A 1 246 ? 20.380 -0.386 -26.203 1.00 88.56 246 LEU A N 1
ATOM 1962 C CA . LEU A 1 246 ? 21.720 -0.349 -25.612 1.00 88.56 246 LEU A CA 1
ATOM 1963 C C . LEU A 1 246 ? 22.499 -1.651 -25.887 1.00 88.56 246 LEU A C 1
ATOM 1965 O O . LEU A 1 246 ? 23.655 -1.601 -26.297 1.00 88.56 246 LEU A O 1
ATOM 1969 N N . ILE A 1 247 ? 21.852 -2.812 -25.752 1.00 91.06 247 ILE A N 1
ATOM 1970 C CA . ILE A 1 247 ? 22.433 -4.120 -26.099 1.00 91.06 247 ILE A CA 1
ATOM 1971 C C . ILE A 1 247 ? 22.778 -4.187 -27.594 1.00 91.06 247 ILE A C 1
ATOM 1973 O O . ILE A 1 247 ? 23.877 -4.612 -27.942 1.00 91.06 247 ILE A O 1
ATOM 1977 N N . ALA A 1 248 ? 21.890 -3.719 -28.476 1.00 90.69 248 ALA A N 1
ATOM 1978 C CA . ALA A 1 248 ? 22.144 -3.679 -29.917 1.00 90.69 248 ALA A CA 1
ATOM 1979 C C . ALA A 1 248 ? 23.314 -2.747 -30.286 1.00 90.69 248 ALA A C 1
ATOM 1981 O O . ALA A 1 248 ? 24.106 -3.088 -31.160 1.00 90.69 248 ALA A O 1
ATOM 1982 N N . LEU A 1 249 ? 23.465 -1.609 -29.596 1.00 87.25 249 LEU A N 1
ATOM 1983 C CA . LEU A 1 249 ? 24.621 -0.723 -29.761 1.00 87.25 249 LEU A CA 1
ATOM 1984 C C . LEU A 1 249 ? 25.922 -1.376 -29.282 1.00 87.25 249 LEU A C 1
ATOM 1986 O O . LEU A 1 249 ? 26.929 -1.241 -29.963 1.00 87.25 249 LEU A O 1
ATOM 1990 N N . ILE A 1 250 ? 25.914 -2.104 -28.159 1.00 88.31 250 ILE A N 1
ATOM 1991 C CA . ILE A 1 250 ? 27.099 -2.838 -27.684 1.00 88.31 250 ILE A CA 1
ATOM 1992 C C . ILE A 1 250 ? 27.496 -3.922 -28.695 1.00 88.31 250 ILE A C 1
ATOM 1994 O O . ILE A 1 250 ? 28.656 -3.986 -29.087 1.00 88.31 250 ILE A O 1
ATOM 1998 N N . ILE A 1 251 ? 26.542 -4.732 -29.164 1.00 92.56 251 ILE A N 1
ATOM 1999 C CA . ILE A 1 251 ? 26.799 -5.806 -30.138 1.00 92.56 251 ILE A CA 1
ATOM 2000 C C . ILE A 1 251 ? 27.235 -5.244 -31.503 1.00 92.56 251 ILE A C 1
ATOM 2002 O O . ILE A 1 251 ? 28.039 -5.868 -32.178 1.00 92.56 251 ILE A O 1
ATOM 2006 N N . GLY A 1 252 ? 26.745 -4.068 -31.908 1.00 85.00 252 GLY A N 1
ATOM 2007 C CA . GLY A 1 252 ? 27.153 -3.393 -33.149 1.00 85.00 252 GLY A CA 1
ATOM 2008 C C . GLY A 1 252 ? 28.458 -2.584 -33.065 1.00 85.00 252 GLY A C 1
ATOM 2009 O O . GLY A 1 252 ? 28.831 -1.953 -34.053 1.00 85.00 252 GLY A O 1
ATOM 2010 N N . VAL A 1 253 ? 29.117 -2.553 -31.901 1.00 79.62 253 VAL A N 1
ATOM 2011 C CA . VAL A 1 253 ? 30.401 -1.862 -31.649 1.00 79.62 253 VAL A CA 1
ATOM 2012 C C . VAL A 1 253 ? 31.554 -2.851 -31.393 1.00 79.62 253 VAL A C 1
ATOM 2014 O O . VAL A 1 253 ? 32.717 -2.446 -31.452 1.00 79.62 253 VAL A O 1
ATOM 2017 N N . VAL A 1 254 ? 31.235 -4.125 -31.134 1.00 60.88 254 VAL A N 1
ATOM 2018 C CA . VAL A 1 254 ? 32.172 -5.247 -30.924 1.00 60.88 254 VAL A CA 1
ATOM 2019 C C . VAL A 1 254 ? 32.477 -5.958 -32.241 1.00 60.88 254 VAL A C 1
ATOM 2021 O O . VAL A 1 254 ? 33.684 -6.165 -32.492 1.00 60.88 254 VAL A O 1
#

Radius of gyration: 41.66 Å; Cα contacts (8 Å, |Δi|>4): 215; chains: 1; bounding box: 92×70×119 Å

Nearest PDB structures (foldseek)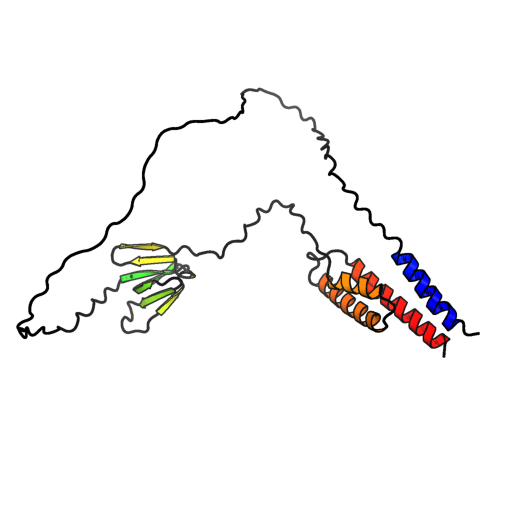:
  8ptp-assembly1_c  TM=7.003E-01  e=9.873E-02  Escherichia coli
  7zs1-assembly1_A  TM=7.069E-01  e=9.302E-01  Candidatus Kuenenia

Secondary structure (DSSP, 8-state):
--THHHHHHHHHHHHHHHHTT--------PPPP-------------------------------------------------------------------------EEEEETTS-EEEEEEEEE-SSEEEEEEGGGTTSPPEEEEGGGEEEEE-TTS-EEE---------------TT-----EEPHHHHHHHHHHH-TT-TTHHHHHHHHHHHHHHHHHH-TTTEE-THHHHHHHHHHHHHHHHHHHHHHTT-

Sequence (254 aa):
MKFEKLYIPAILFLMLSLLSCSTFQKRIYRGGYYISANKKTTTVSRVTKPADKKSKEVLETGFTEIVKNKTSNFPEQVFIPVHKASELPLRKFRFGLQKQVADSCGDIIIMQDGSEITAKVLEVGTNTISYKPCNDLNGPLIMTGKNNVFMIKYKNGTKEIFKKQEPPKEPMQIITRDQPVIRHYNAFGIVSFICSCFFFSYVSIPLGIVFGIISLIQFNKYPSKYKGKWMPIFGIVFSIIVALVLIALIIGVV

Mean predicted aligned error: 22.13 Å

Foldseek 3Di:
DDVVVVVVVVVVVVVVVVVPPCPPDDDDDDDDDDDPPPPDDDDDDDDDDDDDDDDDDDDDDDDDDDDDDDDDDDDDDDDDDDDDDDDDDPPPPPVPPPPDPPQPWAKWWQWPVRDIFGWAWDDDDDFKTWTGGPVCPVDDIDIDGLLGTQWIQDPVRDIDGRDNPDPPPPPPPPPPVDPPLPAAADPLLQLLQVLLVVLVDPVSLVSSQVSLVVVLVVCVVCVSRHDDNVSSVCSNVSSVVSVVVVVVVVVVVD

Solvent-accessible surface area (backbone atoms only — not comparable to full-atom values): 16431 Å² total; per-residue (Å²): 131,71,61,71,76,57,48,57,59,51,54,54,50,52,52,56,54,63,68,67,76,67,83,79,75,82,76,82,77,74,85,76,85,83,82,78,80,78,79,78,78,91,75,93,82,85,87,82,84,89,87,79,90,80,91,82,86,90,83,90,90,81,90,84,88,77,84,84,87,89,89,84,89,88,88,83,86,89,87,86,91,88,81,86,88,81,86,82,79,85,73,79,72,73,77,65,75,76,73,75,75,72,85,74,50,57,22,37,41,31,30,70,87,70,52,76,44,54,15,34,78,77,46,79,58,96,61,37,36,35,32,30,46,56,91,40,74,88,51,73,84,45,76,46,48,44,79,51,35,35,31,40,39,40,70,90,70,52,70,48,72,38,74,66,77,69,73,83,69,72,75,75,73,73,79,65,94,74,71,76,79,79,46,41,73,50,66,43,16,52,48,4,34,54,31,43,71,47,63,91,40,82,70,27,47,63,51,10,40,54,31,10,52,54,32,52,54,49,45,68,76,38,60,77,55,46,41,64,76,62,42,19,50,51,11,33,54,50,32,50,54,52,49,52,53,51,51,52,51,53,65,74,73,108

pLDDT: mean 70.95, std 23.39, range [25.22, 95.56]